Protein AF-A0A1Y1QHE6-F1 (afdb_monomer_lite)

Secondary structure (DSSP, 8-state):
---------S----------HHHHHHHHHHHHHHHHHHHHHHHHHHHHHHHHT---HHHHHHHHHHHGGGGHHHHHHHHH-S---HHHHHHHHHHHHHHHHTT-HHHHHHHHHHHHHTTPPPPTT-SS-HHHHHHHHHHHHHTTTS-GGGGHHHHHHHHHHHTTS---HHHHHHHHHHHHHTTTTT-HHHHHHHHHHHHHH-TTSSTHHHHHHHHTT------------TTT--EEHHHHHHHTTS-HHHHHHHHHH-TTTS-EEEEEETTEEEEEE-HHHHHHHIIIIITGGGTTT--

Structure (mmCIF, N/CA/C/O backbone):
data_AF-A0A1Y1QHE6-F1
#
_entry.id   AF-A0A1Y1QHE6-F1
#
loop_
_atom_site.group_PDB
_atom_site.id
_atom_site.type_symbol
_atom_site.label_atom_id
_atom_site.label_alt_id
_atom_site.label_comp_id
_atom_site.label_asym_id
_atom_site.label_entity_id
_atom_site.label_seq_id
_atom_site.pdbx_PDB_ins_code
_atom_site.Cartn_x
_atom_site.Cartn_y
_atom_site.Cartn_z
_atom_site.occupancy
_atom_site.B_iso_or_equiv
_atom_site.auth_seq_id
_atom_site.auth_comp_id
_atom_site.auth_asym_id
_atom_site.auth_atom_id
_atom_site.pdbx_PDB_model_num
ATOM 1 N N . MET A 1 1 ? 4.861 -36.998 -87.260 1.00 41.97 1 MET A N 1
ATOM 2 C CA . MET A 1 1 ? 4.571 -37.945 -86.166 1.00 41.97 1 MET A CA 1
ATOM 3 C C . MET A 1 1 ? 5.860 -38.195 -85.393 1.00 41.97 1 MET A C 1
ATOM 5 O O . MET A 1 1 ? 6.811 -38.616 -86.027 1.00 41.97 1 MET A O 1
ATOM 9 N N . LEU A 1 2 ? 5.839 -37.819 -84.100 1.00 37.38 2 LEU A N 1
ATOM 10 C CA . LEU A 1 2 ? 6.660 -38.180 -82.914 1.00 37.38 2 LEU A CA 1
ATOM 11 C C . LEU A 1 2 ? 8.181 -38.442 -83.101 1.00 37.38 2 LEU A C 1
ATOM 13 O O . LEU A 1 2 ? 8.582 -39.235 -83.932 1.00 37.38 2 LEU A O 1
ATOM 17 N N . SER A 1 3 ? 9.084 -37.859 -82.299 1.00 40.44 3 SER A N 1
ATOM 18 C CA . SER A 1 3 ? 9.037 -37.909 -80.830 1.00 40.44 3 SER A CA 1
ATOM 19 C C . SER A 1 3 ? 9.691 -36.697 -80.119 1.00 40.44 3 SER A C 1
ATOM 21 O O . SER A 1 3 ? 10.681 -36.156 -80.613 1.00 40.44 3 SER A O 1
ATOM 23 N N . PRO A 1 4 ? 9.164 -36.271 -78.952 1.00 39.19 4 PRO A N 1
ATOM 24 C CA . PRO A 1 4 ? 9.438 -35.000 -78.282 1.00 39.19 4 PRO A CA 1
ATOM 25 C C . PRO A 1 4 ? 10.395 -35.188 -77.088 1.00 39.19 4 PRO A C 1
ATOM 27 O O . PRO A 1 4 ? 9.972 -35.183 -75.934 1.00 39.19 4 PRO A O 1
ATOM 30 N N . ALA A 1 5 ? 11.690 -35.388 -77.350 1.00 45.75 5 ALA A N 1
ATOM 31 C CA . ALA A 1 5 ? 12.665 -35.699 -76.293 1.00 45.75 5 ALA A CA 1
ATOM 32 C C . ALA A 1 5 ? 14.056 -35.064 -76.491 1.00 45.75 5 ALA A C 1
ATOM 34 O O . ALA A 1 5 ? 15.069 -35.695 -76.204 1.00 45.75 5 ALA A O 1
ATOM 35 N N . ALA A 1 6 ? 14.137 -33.819 -76.975 1.00 49.03 6 ALA A N 1
ATOM 36 C CA . ALA A 1 6 ? 15.420 -33.105 -77.053 1.00 49.03 6 ALA A CA 1
ATOM 37 C C . ALA A 1 6 ? 15.282 -31.572 -77.050 1.00 49.03 6 ALA A C 1
ATOM 39 O O . ALA A 1 6 ? 15.869 -30.891 -77.882 1.00 49.03 6 ALA A O 1
ATOM 40 N N . GLN A 1 7 ? 14.519 -31.007 -76.111 1.00 46.81 7 GLN A N 1
ATOM 41 C CA . GLN A 1 7 ? 14.604 -29.577 -75.772 1.00 46.81 7 GLN A CA 1
ATOM 42 C C . GLN A 1 7 ? 14.621 -29.401 -74.248 1.00 46.81 7 GLN A C 1
ATOM 44 O O . GLN A 1 7 ? 13.743 -28.806 -73.634 1.00 46.81 7 GLN A O 1
ATOM 49 N N . HIS A 1 8 ? 15.665 -29.945 -73.621 1.00 44.91 8 HIS A N 1
ATOM 50 C CA . HIS A 1 8 ? 16.125 -29.462 -72.325 1.00 44.91 8 HIS A CA 1
ATOM 51 C C . HIS A 1 8 ? 16.839 -28.126 -72.544 1.00 44.91 8 HIS A C 1
ATOM 53 O O . HIS A 1 8 ? 17.950 -28.126 -73.070 1.00 44.91 8 HIS A O 1
ATOM 59 N N . ARG A 1 9 ? 16.218 -27.016 -72.126 1.00 46.78 9 ARG A N 1
ATOM 60 C CA . ARG A 1 9 ? 16.820 -25.899 -71.364 1.00 46.78 9 ARG A CA 1
ATOM 61 C C . ARG A 1 9 ? 15.956 -24.638 -71.485 1.00 46.78 9 ARG A C 1
ATOM 63 O O . ARG A 1 9 ? 15.556 -24.249 -72.572 1.00 46.78 9 ARG A O 1
ATOM 70 N N . HIS A 1 10 ? 15.790 -23.980 -70.338 1.00 42.44 10 HIS A N 1
ATOM 71 C CA . HIS A 1 10 ? 15.261 -22.625 -70.147 1.00 42.44 10 HIS A CA 1
ATOM 72 C C . HIS A 1 10 ? 13.734 -22.467 -70.096 1.00 42.44 10 HIS A C 1
ATOM 74 O O . HIS A 1 10 ? 13.116 -21.838 -70.941 1.00 42.44 10 HIS A O 1
ATOM 80 N N . SER A 1 11 ? 13.136 -22.936 -69.001 1.00 42.94 11 SER A N 1
ATOM 81 C CA . SER A 1 11 ? 12.253 -22.083 -68.188 1.00 42.94 11 SER A CA 1
ATOM 82 C C . SER A 1 11 ? 12.021 -22.731 -66.823 1.00 42.94 11 SER A C 1
ATOM 84 O O . SER A 1 11 ? 10.932 -23.175 -66.474 1.00 42.94 11 SER A O 1
ATOM 86 N N . SER A 1 12 ? 13.073 -22.770 -66.005 1.00 41.78 12 SER A N 1
ATOM 87 C CA . SER A 1 12 ? 12.869 -22.771 -64.558 1.00 41.78 12 SER A CA 1
ATOM 88 C C . SER A 1 12 ? 12.230 -21.425 -64.241 1.00 41.78 12 SER A C 1
ATOM 90 O O . SER A 1 12 ? 12.926 -20.419 -64.124 1.00 41.78 12 SER A O 1
ATOM 92 N N . GLY A 1 13 ? 10.898 -21.384 -64.242 1.00 40.28 13 GLY A N 1
ATOM 93 C CA . GLY A 1 13 ? 10.138 -20.233 -63.797 1.00 40.28 13 GLY A CA 1
ATOM 94 C C . GLY A 1 13 ? 10.586 -19.910 -62.384 1.00 40.28 13 GLY A C 1
ATOM 95 O O . GLY A 1 13 ? 10.241 -20.616 -61.438 1.00 40.28 13 GLY A O 1
ATOM 96 N N . ASN A 1 14 ? 11.399 -18.866 -62.275 1.00 44.97 14 ASN A N 1
ATOM 97 C CA . ASN A 1 14 ? 11.735 -18.194 -61.042 1.00 44.97 14 ASN A CA 1
ATOM 98 C C . ASN A 1 14 ? 10.409 -17.656 -60.481 1.00 44.97 14 ASN A C 1
ATOM 100 O O . ASN A 1 14 ? 10.008 -16.533 -60.771 1.00 44.97 14 ASN A O 1
ATOM 104 N N . ARG A 1 15 ? 9.663 -18.483 -59.736 1.00 49.38 15 ARG A N 1
ATOM 105 C CA . ARG A 1 15 ? 8.685 -17.976 -58.773 1.00 49.38 15 ARG A CA 1
ATOM 106 C C . ARG A 1 15 ? 9.518 -17.395 -57.642 1.00 49.38 15 ARG A C 1
ATOM 108 O O . ARG A 1 15 ? 9.726 -18.047 -56.623 1.00 49.38 15 ARG A O 1
ATOM 115 N N . GLU A 1 16 ? 10.019 -16.180 -57.857 1.00 44.78 16 GLU A N 1
ATOM 116 C CA . GLU A 1 16 ? 10.289 -15.260 -56.761 1.00 44.78 16 GLU A CA 1
ATOM 117 C C . GLU A 1 16 ? 8.990 -15.179 -55.966 1.00 44.78 16 GLU A C 1
ATOM 119 O O . GLU A 1 16 ? 8.011 -14.547 -56.367 1.00 44.78 16 GLU A O 1
ATOM 124 N N . ALA A 1 17 ? 8.943 -15.929 -54.868 1.00 48.16 17 ALA A N 1
ATOM 125 C CA . ALA A 1 17 ? 7.982 -15.673 -53.825 1.00 48.16 17 ALA A CA 1
ATOM 126 C C . ALA A 1 17 ? 8.252 -14.236 -53.377 1.00 48.16 17 ALA A C 1
ATOM 128 O O . ALA A 1 17 ? 9.278 -13.969 -52.750 1.00 48.16 17 ALA A O 1
ATOM 129 N N . LEU A 1 18 ? 7.367 -13.306 -53.757 1.00 53.34 18 LEU A N 1
ATOM 130 C CA . LEU A 1 18 ? 7.332 -11.983 -53.149 1.00 53.34 18 LEU A CA 1
ATOM 131 C C . LEU A 1 18 ? 7.408 -12.192 -51.630 1.00 53.34 18 LEU A C 1
ATOM 133 O O . LEU A 1 18 ? 6.611 -12.982 -51.110 1.00 53.34 18 LEU A O 1
ATOM 137 N N . PRO A 1 19 ? 8.331 -11.532 -50.910 1.00 52.19 19 PRO A N 1
ATOM 138 C CA . PRO A 1 19 ? 8.317 -11.586 -49.463 1.00 52.19 19 PRO A CA 1
ATOM 139 C C . PRO A 1 19 ? 6.955 -11.067 -49.008 1.00 52.19 19 PRO A C 1
ATOM 141 O O . PRO A 1 19 ? 6.575 -9.927 -49.280 1.00 52.19 19 PRO A O 1
ATOM 144 N N . THR A 1 20 ? 6.192 -11.957 -48.377 1.00 49.41 20 THR A N 1
ATOM 145 C CA . THR A 1 20 ? 4.905 -11.675 -47.757 1.00 49.41 20 THR A CA 1
ATOM 146 C C . THR A 1 20 ? 5.050 -10.416 -46.910 1.00 49.41 20 THR A C 1
ATOM 148 O O . THR A 1 20 ? 5.764 -10.422 -45.911 1.00 49.41 20 THR A O 1
ATOM 151 N N . THR A 1 21 ? 4.374 -9.333 -47.294 1.00 52.69 21 THR A N 1
ATOM 152 C CA . THR A 1 21 ? 4.463 -8.010 -46.650 1.00 52.69 21 THR A CA 1
ATOM 153 C C . THR A 1 21 ? 4.118 -8.061 -45.151 1.00 52.69 21 THR A C 1
ATOM 155 O O . THR A 1 21 ? 4.552 -7.210 -44.380 1.00 52.69 21 THR A O 1
ATOM 158 N N . ALA A 1 22 ? 3.388 -9.095 -44.714 1.00 50.75 22 ALA A N 1
ATOM 159 C CA . ALA A 1 22 ? 3.121 -9.384 -43.306 1.00 50.75 22 ALA A CA 1
ATOM 160 C C . ALA A 1 22 ? 4.384 -9.805 -42.523 1.00 50.75 22 ALA A C 1
ATOM 162 O O . ALA A 1 22 ? 4.613 -9.304 -41.429 1.00 50.75 22 ALA A O 1
ATOM 163 N N . ALA A 1 23 ? 5.261 -10.634 -43.101 1.00 54.50 23 ALA A N 1
ATOM 164 C CA . ALA A 1 23 ? 6.456 -11.135 -42.415 1.00 54.50 23 ALA A CA 1
ATOM 165 C C . ALA A 1 23 ? 7.499 -10.032 -42.156 1.00 54.50 23 ALA A C 1
ATOM 167 O O . ALA A 1 23 ? 8.175 -10.048 -41.128 1.00 54.50 23 ALA A O 1
ATOM 168 N N . THR A 1 24 ? 7.604 -9.051 -43.061 1.00 61.44 24 THR A N 1
ATOM 169 C CA . THR A 1 24 ? 8.453 -7.857 -42.896 1.00 61.44 24 THR A CA 1
ATOM 170 C C . THR A 1 24 ? 7.905 -6.878 -41.858 1.00 61.44 24 THR A C 1
ATOM 172 O O . THR A 1 24 ? 8.680 -6.233 -41.154 1.00 61.44 24 THR A O 1
ATOM 175 N N . ASN A 1 25 ? 6.578 -6.780 -41.730 1.00 63.12 25 ASN A N 1
ATOM 176 C CA . ASN A 1 25 ? 5.942 -5.917 -40.736 1.00 63.12 25 ASN A CA 1
ATOM 177 C C . ASN A 1 25 ? 6.060 -6.509 -39.324 1.00 63.12 25 ASN A C 1
ATOM 179 O O . ASN A 1 25 ? 6.361 -5.768 -38.388 1.00 63.12 25 ASN A O 1
ATOM 183 N N . ASP A 1 26 ? 5.920 -7.827 -39.175 1.00 67.75 26 ASP A N 1
ATOM 184 C CA . ASP A 1 26 ? 6.061 -8.509 -37.882 1.00 67.75 26 ASP A CA 1
ATOM 185 C C . ASP A 1 26 ? 7.499 -8.432 -37.349 1.00 67.75 26 ASP A C 1
ATOM 187 O O . ASP A 1 26 ? 7.715 -8.116 -36.179 1.00 67.75 26 ASP A O 1
ATOM 191 N N . THR A 1 27 ? 8.509 -8.615 -38.208 1.00 71.19 27 THR A N 1
ATOM 192 C CA . THR A 1 27 ? 9.923 -8.475 -37.801 1.00 71.19 27 THR A CA 1
ATOM 193 C C . THR A 1 27 ? 10.300 -7.037 -37.453 1.00 71.19 27 THR A C 1
ATOM 195 O O . THR A 1 27 ? 11.021 -6.810 -36.481 1.00 71.19 27 THR A O 1
ATOM 198 N N . ALA A 1 28 ? 9.804 -6.047 -38.202 1.00 73.19 28 ALA A N 1
ATOM 199 C CA . ALA A 1 28 ? 10.026 -4.638 -37.880 1.00 73.19 28 ALA A CA 1
ATOM 200 C C . ALA A 1 28 ? 9.342 -4.226 -36.562 1.00 73.19 28 ALA A C 1
ATOM 202 O O . ALA A 1 28 ? 9.892 -3.417 -35.810 1.00 73.19 28 ALA A O 1
ATOM 203 N N . THR A 1 29 ? 8.170 -4.798 -36.273 1.00 75.00 29 THR A N 1
ATOM 204 C CA . THR A 1 29 ? 7.420 -4.562 -35.031 1.00 75.00 29 THR A CA 1
ATOM 205 C C . THR A 1 29 ? 8.138 -5.185 -33.836 1.00 75.00 29 THR A C 1
ATOM 207 O O . THR A 1 29 ? 8.448 -4.462 -32.891 1.00 75.00 29 THR A O 1
ATOM 210 N N . ALA A 1 30 ? 8.548 -6.453 -33.930 1.00 77.38 30 ALA A N 1
ATOM 211 C CA . ALA A 1 30 ? 9.338 -7.120 -32.893 1.00 77.38 30 ALA A CA 1
ATOM 212 C C . ALA A 1 30 ? 10.655 -6.376 -32.596 1.00 77.38 30 ALA A C 1
ATOM 214 O O . ALA A 1 30 ? 10.976 -6.087 -31.445 1.00 77.38 30 ALA A O 1
ATOM 215 N N . ALA A 1 31 ? 11.386 -5.951 -33.634 1.00 76.81 31 ALA A N 1
ATOM 216 C CA . ALA A 1 31 ? 12.614 -5.175 -33.457 1.00 76.81 31 ALA A CA 1
ATOM 217 C C . ALA A 1 31 ? 12.368 -3.801 -32.803 1.00 76.81 31 ALA A C 1
ATOM 219 O O . ALA A 1 31 ? 13.248 -3.263 -32.127 1.00 76.81 31 ALA A O 1
ATOM 220 N N . ARG A 1 32 ? 11.193 -3.193 -33.012 1.00 78.69 32 ARG A N 1
ATOM 221 C CA . ARG A 1 32 ? 10.809 -1.932 -32.362 1.00 78.69 32 ARG A CA 1
ATOM 222 C C . ARG A 1 32 ? 10.460 -2.144 -30.889 1.00 78.69 32 ARG A C 1
ATOM 224 O O . ARG A 1 32 ? 10.861 -1.317 -30.072 1.00 78.69 32 ARG A O 1
ATOM 231 N N . GLU A 1 33 ? 9.756 -3.223 -30.564 1.00 78.75 33 GLU A N 1
ATOM 232 C CA . GLU A 1 33 ? 9.415 -3.616 -29.191 1.00 78.75 33 GLU A CA 1
ATOM 233 C C . GLU A 1 33 ? 10.675 -3.899 -28.367 1.00 78.75 33 GLU A C 1
ATOM 235 O O . GLU A 1 33 ? 10.875 -3.274 -27.328 1.00 78.75 33 GLU A O 1
ATOM 240 N N . GLU A 1 34 ? 11.604 -4.706 -28.889 1.00 80.88 34 GLU A N 1
ATOM 241 C CA . GLU A 1 34 ? 12.880 -5.000 -28.218 1.00 80.88 34 GLU A CA 1
ATOM 242 C C . GLU A 1 34 ? 13.708 -3.733 -27.945 1.00 80.88 34 GLU A C 1
ATOM 244 O O . GLU A 1 34 ? 14.305 -3.561 -26.872 1.00 80.88 34 GLU A O 1
ATOM 249 N N . ARG A 1 35 ? 13.739 -2.801 -28.910 1.00 82.88 35 ARG A N 1
ATOM 250 C CA . ARG A 1 35 ? 14.401 -1.498 -28.737 1.00 82.88 35 ARG A CA 1
ATOM 251 C C . ARG A 1 35 ? 13.717 -0.669 -27.655 1.00 82.88 35 ARG A C 1
ATOM 253 O O . ARG A 1 35 ? 14.410 -0.048 -26.851 1.00 82.88 35 ARG A O 1
ATOM 260 N N . HIS A 1 36 ? 12.386 -0.655 -27.624 1.00 85.88 36 HIS A N 1
ATOM 261 C CA . HIS A 1 36 ? 11.619 0.053 -26.603 1.00 85.88 36 HIS A CA 1
ATOM 262 C C . HIS A 1 36 ? 11.883 -0.520 -25.204 1.00 85.88 36 HIS A C 1
ATOM 264 O O . HIS A 1 36 ? 12.239 0.238 -24.302 1.00 85.88 36 HIS A O 1
ATOM 270 N N . ASP A 1 37 ? 11.829 -1.841 -25.035 1.00 87.75 37 ASP A N 1
ATOM 271 C CA . ASP A 1 37 ? 12.122 -2.500 -23.757 1.00 87.75 37 ASP A CA 1
ATOM 272 C C . ASP A 1 37 ? 13.541 -2.192 -23.272 1.00 87.75 37 ASP A C 1
ATOM 274 O O . ASP A 1 37 ? 13.756 -1.844 -22.109 1.00 87.75 37 ASP A O 1
ATOM 278 N N . THR A 1 38 ? 14.521 -2.229 -24.177 1.00 90.06 38 THR A N 1
ATOM 279 C CA . THR A 1 38 ? 15.918 -1.902 -23.859 1.00 90.06 38 THR A CA 1
ATOM 280 C C . THR A 1 38 ? 16.074 -0.463 -23.355 1.00 90.06 38 THR A C 1
ATOM 282 O O . THR A 1 38 ? 16.827 -0.209 -22.403 1.00 90.06 38 THR A O 1
ATOM 285 N N . LEU A 1 39 ? 15.354 0.490 -23.957 1.00 92.69 39 LEU A N 1
ATOM 286 C CA . LEU A 1 39 ? 15.338 1.883 -23.507 1.00 92.69 39 LEU A CA 1
ATOM 287 C C . LEU A 1 39 ? 14.718 2.007 -22.113 1.00 92.69 39 LEU A C 1
ATOM 289 O O . LEU A 1 39 ? 15.327 2.626 -21.236 1.00 92.69 39 LEU A O 1
ATOM 293 N N . VAL A 1 40 ? 13.576 1.357 -21.872 1.00 94.38 40 VAL A N 1
ATOM 294 C CA . VAL A 1 40 ? 12.915 1.372 -20.558 1.00 94.38 40 VAL A CA 1
ATOM 295 C C . VAL A 1 40 ? 13.802 0.739 -19.487 1.00 94.38 40 VAL A C 1
ATOM 297 O O . VAL A 1 40 ? 13.922 1.284 -18.392 1.00 94.38 40 VAL A O 1
ATOM 300 N N . MET A 1 41 ? 14.501 -0.357 -19.788 1.00 96.75 41 MET A N 1
ATOM 301 C CA . MET A 1 41 ? 15.436 -0.980 -18.843 1.00 96.75 41 MET A CA 1
ATOM 302 C C . MET A 1 41 ? 16.626 -0.073 -18.517 1.00 96.75 41 MET A C 1
ATOM 304 O O . MET A 1 41 ? 17.094 -0.040 -17.376 1.00 96.75 41 MET A O 1
ATOM 308 N N . THR A 1 42 ? 17.127 0.674 -19.501 1.00 96.94 42 THR A N 1
ATOM 309 C CA . THR A 1 42 ? 18.208 1.649 -19.295 1.00 96.94 42 THR A CA 1
ATOM 310 C C . THR A 1 42 ? 17.739 2.797 -18.405 1.00 96.94 42 THR A C 1
ATOM 312 O O . THR A 1 42 ? 18.418 3.154 -17.439 1.00 96.94 42 THR A O 1
ATOM 315 N N . GLN A 1 43 ? 16.542 3.318 -18.675 1.00 97.12 43 GLN A N 1
ATOM 316 C CA . GLN A 1 43 ? 15.914 4.361 -17.874 1.00 97.12 43 GLN A CA 1
ATOM 317 C C . GLN A 1 43 ? 15.651 3.899 -16.435 1.00 97.12 43 GLN A C 1
ATOM 319 O O . GLN A 1 43 ? 16.058 4.575 -15.489 1.00 97.12 43 GLN A O 1
ATOM 324 N N . PHE A 1 44 ? 15.060 2.713 -16.263 1.00 98.00 44 PHE A N 1
ATOM 325 C CA . PHE A 1 44 ? 14.785 2.128 -14.954 1.00 98.00 44 PHE A CA 1
ATOM 326 C C . PHE A 1 44 ? 16.057 2.006 -14.113 1.00 98.00 44 PHE A C 1
ATOM 328 O O . PHE A 1 44 ? 16.052 2.369 -12.940 1.00 98.00 44 PHE A O 1
ATOM 335 N N . LYS A 1 45 ? 17.174 1.555 -14.699 1.00 97.69 45 LYS A N 1
ATOM 336 C CA . LYS A 1 45 ? 18.463 1.479 -13.990 1.00 97.69 45 LYS A CA 1
ATOM 337 C C . LYS A 1 45 ? 18.944 2.849 -13.511 1.00 97.69 45 LYS A C 1
ATOM 339 O O . LYS A 1 45 ? 19.395 2.963 -12.370 1.00 97.69 45 LYS A O 1
ATOM 344 N N . ALA A 1 46 ? 18.844 3.877 -14.355 1.00 98.06 46 ALA A N 1
ATOM 345 C CA . ALA A 1 46 ? 19.238 5.238 -13.997 1.00 98.06 46 ALA A CA 1
ATOM 346 C C . ALA A 1 46 ? 18.361 5.803 -12.865 1.00 98.06 46 ALA A C 1
ATOM 348 O O . ALA A 1 46 ? 18.883 6.331 -11.879 1.00 98.06 46 ALA A O 1
ATOM 349 N N . ASP A 1 47 ? 17.041 5.629 -12.959 1.00 98.38 47 ASP A N 1
ATOM 350 C CA . ASP A 1 47 ? 16.097 6.072 -11.931 1.00 98.38 47 ASP A CA 1
ATOM 351 C C . ASP A 1 47 ? 16.255 5.289 -10.624 1.00 98.38 47 ASP A C 1
ATOM 353 O O . ASP A 1 47 ? 16.266 5.885 -9.544 1.00 98.38 47 ASP A O 1
ATOM 357 N N . TYR A 1 48 ? 16.451 3.971 -10.698 1.00 97.44 48 TYR A N 1
ATOM 358 C CA . TYR A 1 48 ? 16.740 3.131 -9.539 1.00 97.44 48 TYR A CA 1
ATOM 359 C C . TYR A 1 48 ? 17.991 3.632 -8.809 1.00 97.44 48 TYR A C 1
ATOM 361 O O . TYR A 1 48 ? 17.937 3.912 -7.611 1.00 97.44 48 TYR A O 1
ATOM 369 N N . HIS A 1 49 ? 19.093 3.850 -9.535 1.00 97.69 49 HIS A N 1
ATOM 370 C CA . HIS A 1 49 ? 20.334 4.384 -8.971 1.00 97.69 49 HIS A CA 1
ATOM 371 C C . HIS A 1 49 ? 20.150 5.788 -8.374 1.00 97.69 49 HIS A C 1
ATOM 373 O O . HIS A 1 49 ? 20.653 6.089 -7.290 1.00 97.69 49 HIS A O 1
ATOM 379 N N . ARG A 1 50 ? 19.387 6.663 -9.035 1.00 97.69 50 ARG A N 1
ATOM 380 C CA . ARG A 1 50 ? 19.045 7.982 -8.488 1.00 97.69 50 ARG A CA 1
ATOM 381 C C . ARG A 1 50 ? 18.299 7.854 -7.160 1.00 97.69 50 ARG A C 1
ATOM 383 O O . ARG A 1 50 ? 18.606 8.574 -6.212 1.00 97.69 50 ARG A O 1
ATOM 390 N N . LEU A 1 51 ? 17.325 6.950 -7.073 1.00 97.62 51 LEU A N 1
ATOM 391 C CA . LEU A 1 51 ? 16.504 6.761 -5.877 1.00 97.62 51 LEU A CA 1
ATOM 392 C C . LEU A 1 51 ? 17.292 6.167 -4.703 1.00 97.62 51 LEU A C 1
ATOM 394 O O . LEU A 1 51 ? 17.038 6.568 -3.562 1.00 97.62 51 LEU A O 1
ATOM 398 N N . THR A 1 52 ? 18.250 5.266 -4.952 1.00 95.12 52 THR A N 1
ATOM 399 C CA . THR A 1 52 ? 19.097 4.685 -3.892 1.00 95.12 52 THR A CA 1
ATOM 400 C C . THR A 1 52 ? 19.992 5.731 -3.225 1.00 95.12 52 THR A C 1
ATOM 402 O O . THR A 1 52 ? 20.205 5.665 -2.015 1.00 95.12 52 THR A O 1
ATOM 405 N N . HIS A 1 53 ? 20.420 6.762 -3.960 1.00 96.56 53 HIS A N 1
ATOM 406 C CA . HIS A 1 53 ? 21.238 7.862 -3.429 1.00 96.56 53 HIS A CA 1
ATOM 407 C C . HIS A 1 53 ? 20.445 8.883 -2.594 1.00 96.56 53 HIS A C 1
ATOM 409 O O . HIS A 1 53 ? 21.025 9.707 -1.882 1.00 96.56 53 HIS A O 1
ATOM 415 N N . ILE A 1 54 ? 19.109 8.840 -2.626 1.00 95.69 54 ILE A N 1
ATOM 416 C CA . ILE A 1 54 ? 18.264 9.749 -1.847 1.00 95.69 54 ILE A CA 1
ATOM 417 C C . ILE A 1 54 ? 18.007 9.155 -0.461 1.00 95.69 54 ILE A C 1
ATOM 419 O O . ILE A 1 54 ? 17.239 8.205 -0.318 1.00 95.69 54 ILE A O 1
ATOM 423 N N . LYS A 1 55 ? 18.571 9.766 0.589 1.00 92.75 55 LYS A N 1
ATOM 424 C CA . LYS A 1 55 ? 18.376 9.326 1.987 1.00 92.75 55 LYS A CA 1
ATOM 425 C C . LYS A 1 55 ? 16.950 9.551 2.511 1.00 92.75 55 LYS A C 1
ATOM 427 O O . LYS A 1 55 ? 16.410 8.713 3.223 1.00 92.75 55 LYS A O 1
ATOM 432 N N . SER A 1 56 ? 16.325 10.682 2.171 1.00 94.06 56 SER A N 1
ATOM 433 C CA . SER A 1 56 ? 14.984 11.027 2.665 1.00 94.06 56 SER A CA 1
ATOM 434 C C . SER A 1 56 ? 13.899 10.212 1.961 1.00 94.06 56 SER A C 1
ATOM 436 O O . SER A 1 56 ? 13.712 10.349 0.753 1.00 94.06 56 SER A O 1
ATOM 438 N N . ARG A 1 57 ? 13.119 9.432 2.723 1.00 87.75 57 ARG A N 1
ATOM 439 C CA . ARG A 1 57 ? 11.965 8.681 2.197 1.00 87.75 57 ARG A CA 1
ATOM 440 C C . ARG A 1 57 ? 10.938 9.598 1.529 1.00 87.75 57 ARG A C 1
ATOM 442 O O . ARG A 1 57 ? 10.447 9.279 0.453 1.00 87.75 57 ARG A O 1
ATOM 449 N N . VAL A 1 58 ? 10.655 10.757 2.127 1.00 89.06 58 VAL A N 1
ATOM 450 C CA . VAL A 1 58 ? 9.709 11.735 1.562 1.00 89.06 58 VAL A CA 1
ATOM 451 C C . VAL A 1 58 ? 10.214 12.251 0.216 1.00 89.06 58 VAL A C 1
ATOM 453 O O . VAL A 1 58 ? 9.464 12.251 -0.757 1.00 89.06 58 VAL A O 1
ATOM 456 N N . ASN A 1 59 ? 11.495 12.625 0.132 1.00 91.12 59 ASN A N 1
ATOM 457 C CA . ASN A 1 59 ? 12.077 13.095 -1.125 1.00 91.12 59 ASN A CA 1
ATOM 458 C C . ASN A 1 59 ? 12.109 11.983 -2.186 1.00 91.12 59 ASN A C 1
ATOM 460 O O . ASN A 1 59 ? 11.744 12.209 -3.336 1.00 91.12 59 ASN A O 1
ATOM 464 N N . ARG A 1 60 ? 12.470 10.758 -1.790 1.00 91.12 60 ARG A N 1
ATOM 465 C CA . ARG A 1 60 ? 12.463 9.586 -2.672 1.00 91.12 60 ARG A CA 1
ATOM 466 C C . ARG A 1 60 ? 11.066 9.344 -3.253 1.00 91.12 60 ARG A C 1
ATOM 468 O O . ARG A 1 60 ? 10.933 9.140 -4.455 1.00 91.12 60 ARG A O 1
ATOM 475 N N . ASN A 1 61 ? 10.023 9.447 -2.428 1.00 92.25 61 ASN A N 1
ATOM 476 C CA . ASN A 1 61 ? 8.636 9.313 -2.874 1.00 92.25 61 ASN A CA 1
ATOM 477 C C . ASN A 1 61 ? 8.200 10.472 -3.787 1.00 92.25 61 ASN A C 1
ATOM 479 O O . ASN A 1 61 ? 7.466 10.242 -4.743 1.00 92.25 61 ASN A O 1
ATOM 483 N N . ASN A 1 62 ? 8.674 11.700 -3.557 1.00 90.31 62 ASN A N 1
ATOM 484 C CA . ASN A 1 62 ? 8.418 12.822 -4.469 1.00 90.31 62 ASN A CA 1
ATOM 485 C C . ASN A 1 62 ? 9.030 12.582 -5.856 1.00 90.31 62 ASN A C 1
ATOM 487 O O . ASN A 1 62 ? 8.352 12.801 -6.856 1.00 90.31 62 ASN A O 1
ATOM 491 N N . VAL A 1 63 ? 10.267 12.078 -5.923 1.00 94.44 63 VAL A N 1
ATOM 492 C CA . VAL A 1 63 ? 10.902 11.716 -7.201 1.00 94.44 63 VAL A CA 1
ATOM 493 C C . VAL A 1 63 ? 10.117 10.612 -7.906 1.00 94.44 63 VAL A C 1
ATOM 495 O O . VAL A 1 63 ? 9.795 10.780 -9.078 1.00 94.44 63 VAL A O 1
ATOM 498 N N . LYS A 1 64 ? 9.722 9.544 -7.193 1.00 96.31 64 LYS A N 1
ATOM 499 C CA . LYS A 1 64 ? 8.876 8.468 -7.745 1.00 96.31 64 LYS A CA 1
ATOM 500 C C . LYS A 1 64 ? 7.609 9.016 -8.408 1.00 96.31 64 LYS A C 1
ATOM 502 O O . LYS A 1 64 ? 7.327 8.662 -9.548 1.00 96.31 64 LYS A O 1
ATOM 507 N N . ARG A 1 65 ? 6.881 9.935 -7.756 1.00 95.50 65 ARG A N 1
ATOM 508 C CA . ARG A 1 65 ? 5.672 10.551 -8.346 1.00 95.50 65 ARG A CA 1
ATOM 509 C C . ARG A 1 65 ? 5.947 11.246 -9.680 1.00 95.50 65 ARG A C 1
ATOM 511 O O . ARG A 1 65 ? 5.111 11.164 -10.570 1.00 95.50 65 ARG A O 1
ATOM 518 N N . GLY A 1 66 ? 7.101 11.899 -9.818 1.00 91.69 66 GLY A N 1
ATOM 519 C CA . GLY A 1 66 ? 7.480 12.597 -11.048 1.00 91.69 66 GLY A CA 1
ATOM 520 C C . GLY A 1 66 ? 7.878 11.675 -12.206 1.00 91.69 66 GLY A C 1
ATOM 521 O O . GLY A 1 66 ? 7.747 12.071 -13.361 1.00 91.69 66 GLY A O 1
ATOM 522 N N . ILE A 1 67 ? 8.352 10.457 -11.920 1.00 96.44 67 ILE A N 1
ATOM 523 C CA . ILE A 1 67 ? 8.856 9.533 -12.952 1.00 96.44 67 ILE A CA 1
ATOM 524 C C . ILE A 1 67 ? 7.871 8.418 -13.321 1.00 96.44 67 ILE A C 1
ATOM 526 O O . ILE A 1 67 ? 7.908 7.930 -14.443 1.00 96.44 67 ILE A O 1
ATOM 530 N N . LEU A 1 68 ? 6.948 8.030 -12.430 1.00 95.81 68 LEU A N 1
ATOM 531 C CA . LEU A 1 68 ? 6.071 6.863 -12.637 1.00 95.81 68 LEU A CA 1
ATOM 532 C C . LEU A 1 68 ? 5.171 6.952 -13.880 1.00 95.81 68 LEU A C 1
ATOM 534 O O . LEU A 1 68 ? 4.818 5.918 -14.447 1.00 95.81 68 LEU A O 1
ATOM 538 N N . ALA A 1 69 ? 4.809 8.160 -14.324 1.00 94.62 69 ALA A N 1
ATOM 539 C CA . ALA A 1 69 ? 4.027 8.352 -15.548 1.00 94.62 69 ALA A CA 1
ATOM 540 C C . ALA A 1 69 ? 4.753 7.820 -16.799 1.00 94.62 69 ALA A C 1
ATOM 542 O O . ALA A 1 69 ? 4.115 7.314 -17.716 1.00 94.62 69 ALA A O 1
ATOM 543 N N . GLN A 1 70 ? 6.087 7.873 -16.802 1.00 96.19 70 GLN A N 1
ATOM 544 C CA . GLN A 1 70 ? 6.935 7.499 -17.937 1.00 96.19 70 GLN A CA 1
ATOM 545 C C . GLN A 1 70 ? 6.936 5.981 -18.181 1.00 96.19 70 GLN A C 1
ATOM 547 O O . GLN A 1 70 ? 7.191 5.534 -19.291 1.00 96.19 70 GLN A O 1
ATOM 552 N N . TYR A 1 71 ? 6.583 5.191 -17.163 1.00 97.50 71 TYR A N 1
ATOM 553 C CA . TYR A 1 71 ? 6.552 3.730 -17.226 1.00 97.50 71 TYR A CA 1
ATOM 554 C C . TYR A 1 71 ? 5.166 3.156 -17.552 1.00 97.50 71 TYR A C 1
ATOM 556 O O . TYR A 1 71 ? 5.033 1.943 -17.678 1.00 97.50 71 TYR A O 1
ATOM 564 N N . GLN A 1 72 ? 4.109 3.976 -17.658 1.00 93.94 72 GLN A N 1
ATOM 565 C CA . GLN A 1 72 ? 2.736 3.450 -17.742 1.00 93.94 72 GLN A CA 1
ATOM 566 C C . GLN A 1 72 ? 2.463 2.640 -19.008 1.00 93.94 72 GLN A C 1
ATOM 568 O O . GLN A 1 72 ? 1.817 1.594 -18.915 1.00 93.94 72 GLN A O 1
ATOM 573 N N . THR A 1 73 ? 2.960 3.103 -20.157 1.00 94.31 73 THR A N 1
ATOM 574 C CA . THR A 1 73 ? 2.833 2.380 -21.429 1.00 94.31 73 THR A CA 1
ATOM 575 C C . THR A 1 73 ? 3.530 1.031 -21.326 1.00 94.31 73 THR A C 1
ATOM 577 O O . THR A 1 73 ? 2.877 0.002 -21.443 1.00 94.31 73 THR A O 1
ATOM 580 N N . TRP A 1 74 ? 4.805 1.028 -20.925 1.00 96.62 74 TRP A N 1
ATOM 581 C CA . TRP A 1 74 ? 5.572 -0.206 -20.763 1.00 96.62 74 TRP A CA 1
ATOM 582 C C . TRP A 1 74 ? 4.950 -1.186 -19.760 1.00 96.62 74 TRP A C 1
ATOM 584 O O . TRP A 1 74 ? 4.884 -2.372 -20.042 1.00 96.62 74 TRP A O 1
ATOM 594 N N . LEU A 1 75 ? 4.436 -0.719 -18.613 1.00 97.19 75 LEU A N 1
ATOM 595 C CA . LEU A 1 75 ? 3.743 -1.587 -17.648 1.00 97.19 75 LEU A CA 1
ATOM 596 C C . LEU A 1 75 ? 2.495 -2.245 -18.252 1.00 97.19 75 LEU A C 1
ATOM 598 O O . LEU A 1 75 ? 2.164 -3.371 -17.897 1.00 97.19 75 LEU A O 1
ATOM 602 N N . THR A 1 76 ? 1.786 -1.533 -19.127 1.00 94.56 76 THR A N 1
ATOM 603 C CA . THR A 1 76 ? 0.582 -2.043 -19.798 1.00 94.56 76 THR A CA 1
ATOM 604 C C . THR A 1 76 ? 0.950 -3.076 -20.859 1.00 94.56 76 THR A C 1
ATOM 606 O O . THR A 1 76 ? 0.358 -4.155 -20.890 1.00 94.56 76 THR A O 1
ATOM 609 N N . ASP A 1 77 ? 1.977 -2.783 -21.655 1.00 93.88 77 ASP A N 1
ATOM 610 C CA . ASP A 1 77 ? 2.500 -3.703 -22.665 1.00 93.88 77 ASP A CA 1
ATOM 611 C C . ASP A 1 77 ? 3.062 -4.965 -22.001 1.00 93.88 77 ASP A C 1
ATOM 613 O O . ASP A 1 77 ? 2.724 -6.073 -22.402 1.00 93.88 77 ASP A O 1
ATOM 617 N N . PHE A 1 78 ? 3.837 -4.813 -20.921 1.00 95.50 78 PHE A N 1
ATOM 618 C CA . PHE A 1 78 ? 4.420 -5.913 -20.153 1.00 95.50 78 PHE A CA 1
ATOM 619 C C . PHE A 1 78 ? 3.359 -6.894 -19.639 1.00 95.50 78 PHE A C 1
ATOM 621 O O . PHE A 1 78 ? 3.531 -8.099 -19.788 1.00 95.50 78 PHE A O 1
ATOM 628 N N . MET A 1 79 ? 2.237 -6.397 -19.102 1.00 95.56 79 MET A N 1
ATOM 629 C CA . MET A 1 79 ? 1.127 -7.255 -18.655 1.00 95.56 79 MET A CA 1
ATOM 630 C C . MET A 1 79 ? 0.414 -7.990 -19.802 1.00 95.56 79 MET A C 1
ATOM 632 O O . MET A 1 79 ? -0.347 -8.919 -19.548 1.00 95.56 79 MET A O 1
ATOM 636 N N . SER A 1 80 ? 0.637 -7.572 -21.049 1.00 93.56 80 SER A N 1
ATOM 637 C CA . SER A 1 80 ? 0.063 -8.196 -22.246 1.00 93.56 80 SER A CA 1
ATOM 638 C C . SER A 1 80 ? 1.023 -9.196 -22.908 1.00 93.56 80 SER A C 1
ATOM 640 O O . SER A 1 80 ? 0.620 -9.923 -23.817 1.00 93.56 80 SER A O 1
ATOM 642 N N . LYS A 1 81 ? 2.293 -9.251 -22.475 1.00 90.31 81 LYS A N 1
ATOM 643 C CA . LYS A 1 81 ? 3.298 -10.174 -23.020 1.00 90.31 81 LYS A CA 1
ATOM 644 C C . LYS A 1 81 ? 3.062 -11.599 -22.526 1.00 90.31 81 LYS A C 1
ATOM 646 O O . LYS A 1 81 ? 2.706 -11.828 -21.378 1.00 90.31 81 LYS A O 1
ATOM 651 N N . GLN A 1 82 ? 3.373 -12.572 -23.381 1.00 85.50 82 GLN A N 1
ATOM 652 C CA . GLN A 1 82 ? 3.394 -13.992 -23.000 1.00 85.50 82 GLN A CA 1
ATOM 653 C C . GLN A 1 82 ? 4.716 -14.422 -22.355 1.00 85.50 82 GLN A C 1
ATOM 655 O O . GLN A 1 82 ? 4.798 -15.485 -21.745 1.00 85.50 82 GLN A O 1
ATOM 660 N N . ARG A 1 83 ? 5.784 -13.648 -22.572 1.00 86.62 83 ARG A N 1
ATOM 661 C CA . ARG A 1 83 ? 7.134 -13.941 -22.090 1.00 86.62 83 ARG A CA 1
ATOM 662 C C . ARG A 1 83 ? 7.828 -12.644 -21.708 1.00 86.62 83 ARG A C 1
ATOM 664 O O . ARG A 1 83 ? 7.673 -11.635 -22.388 1.00 86.62 83 ARG A O 1
ATOM 671 N N . TYR A 1 84 ? 8.617 -12.715 -20.650 1.00 89.81 84 TYR A N 1
ATOM 672 C CA . TYR A 1 84 ? 9.441 -11.626 -20.143 1.00 89.81 84 TYR A CA 1
ATOM 673 C C . TYR A 1 84 ? 10.701 -12.205 -19.514 1.00 89.81 84 TYR A C 1
ATOM 675 O O . TYR A 1 84 ? 10.701 -13.333 -19.008 1.00 89.81 84 TYR A O 1
ATOM 683 N N . ASP A 1 85 ? 11.784 -11.436 -19.548 1.00 91.31 85 ASP A N 1
ATOM 684 C CA . ASP A 1 85 ? 13.042 -11.850 -18.940 1.00 91.31 85 ASP A CA 1
ATOM 685 C C . ASP A 1 85 ? 13.146 -11.458 -17.451 1.00 91.31 85 ASP A C 1
ATOM 687 O O . ASP A 1 85 ? 12.302 -10.773 -16.862 1.00 91.31 85 ASP A O 1
ATOM 691 N N . SER A 1 86 ? 14.225 -11.913 -16.811 1.00 92.25 86 SER A N 1
ATOM 692 C CA . SER A 1 86 ? 14.507 -11.623 -15.398 1.00 92.25 86 SER A CA 1
ATOM 693 C C . SER A 1 86 ? 14.714 -10.132 -15.080 1.00 92.25 86 SER A C 1
ATOM 695 O O . SER A 1 86 ? 14.418 -9.699 -13.963 1.00 92.25 86 SER A O 1
ATOM 697 N N . LYS A 1 87 ? 15.221 -9.332 -16.027 1.00 93.69 87 LYS A N 1
ATOM 698 C CA . LYS A 1 87 ? 15.469 -7.895 -15.842 1.00 93.69 87 LYS A CA 1
ATOM 699 C C . LYS A 1 87 ? 14.157 -7.128 -15.895 1.00 93.69 87 LYS A C 1
ATOM 701 O O . LYS A 1 87 ? 13.922 -6.297 -15.017 1.00 93.69 87 LYS A O 1
ATOM 706 N N . GLU A 1 88 ? 13.312 -7.440 -16.872 1.00 95.25 88 GLU A N 1
ATOM 707 C CA . GLU A 1 88 ? 11.981 -6.858 -17.007 1.00 95.25 88 GLU A CA 1
ATOM 708 C C . GLU A 1 88 ? 11.102 -7.224 -15.807 1.00 95.25 88 GLU A C 1
ATOM 710 O O . GLU A 1 88 ? 10.520 -6.340 -15.184 1.00 95.25 88 GLU A O 1
ATOM 715 N N . THR A 1 89 ? 11.103 -8.500 -15.401 1.00 96.31 89 THR A N 1
ATOM 716 C CA . THR A 1 89 ? 10.398 -8.975 -14.196 1.00 96.31 89 THR A CA 1
ATOM 717 C C . THR A 1 89 ? 10.814 -8.178 -12.959 1.00 96.31 89 THR A C 1
ATOM 719 O O . THR A 1 89 ? 9.975 -7.677 -12.209 1.00 96.31 89 THR A O 1
ATOM 722 N N . ASN A 1 90 ? 12.123 -7.994 -12.754 1.00 96.19 90 ASN A N 1
ATOM 723 C CA . ASN A 1 90 ? 12.633 -7.214 -11.631 1.00 96.19 90 ASN A CA 1
ATOM 724 C C . ASN A 1 90 ? 12.192 -5.740 -11.702 1.00 96.19 90 ASN A C 1
ATOM 726 O O . ASN A 1 90 ? 11.792 -5.172 -10.685 1.00 96.19 90 ASN A O 1
ATOM 730 N N . ALA A 1 91 ? 12.238 -5.116 -12.882 1.00 97.19 91 ALA A N 1
ATOM 731 C CA . ALA A 1 91 ? 11.769 -3.743 -13.062 1.00 97.19 91 ALA A CA 1
ATOM 732 C C . ALA A 1 91 ? 10.264 -3.609 -12.770 1.00 97.19 91 ALA A C 1
ATOM 734 O O . ALA A 1 91 ? 9.859 -2.686 -12.061 1.00 97.19 91 ALA A O 1
ATOM 735 N N . PHE A 1 92 ? 9.448 -4.557 -13.239 1.00 98.31 92 PHE A N 1
ATOM 736 C CA . PHE A 1 92 ? 8.004 -4.589 -13.003 1.00 98.31 92 PHE A CA 1
ATOM 737 C C . PHE A 1 92 ? 7.663 -4.661 -11.509 1.00 98.31 92 PHE A C 1
ATOM 739 O O . PHE A 1 92 ? 6.857 -3.869 -11.007 1.00 98.31 92 PHE A O 1
ATOM 746 N N . VAL A 1 93 ? 8.322 -5.559 -10.769 1.00 98.19 93 VAL A N 1
ATOM 747 C CA . VAL A 1 93 ? 8.127 -5.697 -9.317 1.00 98.19 93 VAL A CA 1
ATOM 748 C C . VAL A 1 93 ? 8.524 -4.411 -8.587 1.00 98.19 93 VAL A C 1
ATOM 750 O O . VAL A 1 93 ? 7.779 -3.921 -7.736 1.00 98.19 93 VAL A O 1
ATOM 753 N N . TRP A 1 94 ? 9.650 -3.791 -8.943 1.00 98.12 94 TRP A N 1
ATOM 754 C CA . TRP A 1 94 ? 10.051 -2.519 -8.337 1.00 98.12 94 TRP A CA 1
ATOM 755 C C . TRP A 1 94 ? 9.080 -1.378 -8.633 1.00 98.12 94 TRP A C 1
ATOM 757 O O . TRP A 1 94 ? 8.737 -0.622 -7.724 1.00 98.12 94 TRP A O 1
ATOM 767 N N . LEU A 1 95 ? 8.607 -1.260 -9.874 1.00 98.50 95 LEU A N 1
ATOM 768 C CA . LEU A 1 95 ? 7.629 -0.244 -10.265 1.00 98.50 95 LEU A CA 1
ATOM 769 C C . LEU A 1 95 ? 6.286 -0.448 -9.550 1.00 98.50 95 LEU A C 1
ATOM 771 O O . LEU A 1 95 ? 5.671 0.531 -9.120 1.00 98.50 95 LEU A O 1
ATOM 775 N N . THR A 1 96 ? 5.880 -1.701 -9.324 1.00 98.62 96 THR A N 1
ATOM 776 C CA . THR A 1 96 ? 4.727 -2.056 -8.478 1.00 98.62 96 THR A CA 1
ATOM 777 C C . THR A 1 96 ? 4.883 -1.481 -7.070 1.00 98.62 96 THR A C 1
ATOM 779 O O . THR A 1 96 ? 4.010 -0.755 -6.587 1.00 98.62 96 THR A O 1
ATOM 782 N N . LEU A 1 97 ? 6.028 -1.728 -6.426 1.00 97.94 97 LEU A N 1
ATOM 783 C CA . LEU A 1 97 ? 6.313 -1.207 -5.087 1.00 97.94 97 LEU A CA 1
ATOM 784 C C . LEU A 1 97 ? 6.408 0.324 -5.070 1.00 97.94 97 LEU A C 1
ATOM 786 O O . LEU A 1 97 ? 5.911 0.964 -4.145 1.00 97.94 97 LEU A O 1
ATOM 790 N N . TRP A 1 98 ? 6.972 0.941 -6.110 1.00 98.19 98 TRP A N 1
ATOM 791 C CA . TRP A 1 98 ? 7.052 2.399 -6.206 1.00 98.19 98 TRP A CA 1
ATOM 792 C C . TRP A 1 98 ? 5.675 3.053 -6.323 1.00 98.19 98 TRP A C 1
ATOM 794 O O . TRP A 1 98 ? 5.473 4.117 -5.738 1.00 98.19 98 TRP A O 1
ATOM 804 N N . HIS A 1 99 ? 4.724 2.428 -7.025 1.00 98.31 99 HIS A N 1
ATOM 805 C CA . HIS A 1 99 ? 3.331 2.875 -7.037 1.00 98.31 99 HIS A CA 1
ATOM 806 C C . HIS A 1 99 ? 2.713 2.847 -5.633 1.00 98.31 99 HIS A C 1
ATOM 808 O O . HIS A 1 99 ? 2.058 3.809 -5.224 1.00 98.31 99 HIS A O 1
ATOM 814 N N . ILE A 1 100 ? 2.960 1.782 -4.870 1.00 97.81 100 ILE A N 1
ATOM 815 C CA . ILE A 1 100 ? 2.456 1.643 -3.498 1.00 97.81 100 ILE A CA 1
ATOM 816 C C . ILE A 1 100 ? 3.089 2.695 -2.575 1.00 97.81 100 ILE A C 1
ATOM 818 O O . ILE A 1 100 ? 2.371 3.380 -1.843 1.00 97.81 100 ILE A O 1
ATOM 822 N N . ASP A 1 101 ? 4.406 2.895 -2.669 1.00 95.31 101 ASP A N 1
ATOM 823 C CA . ASP A 1 101 ? 5.165 3.866 -1.871 1.00 95.31 101 ASP A CA 1
ATOM 824 C C . ASP A 1 101 ? 4.621 5.296 -1.973 1.00 95.31 101 ASP A C 1
ATOM 826 O O . ASP A 1 101 ? 4.689 6.069 -1.010 1.00 95.31 101 ASP A O 1
ATOM 830 N N . VAL A 1 102 ? 4.125 5.682 -3.153 1.00 93.31 102 VAL A N 1
ATOM 831 C CA . VAL A 1 102 ? 3.614 7.037 -3.402 1.00 93.31 102 VAL A CA 1
ATOM 832 C C . VAL A 1 102 ? 2.132 7.208 -3.080 1.00 93.31 102 VAL A C 1
ATOM 834 O O . VAL A 1 102 ? 1.634 8.331 -3.197 1.00 93.31 102 VAL A O 1
ATOM 837 N N . GLY A 1 103 ? 1.453 6.140 -2.651 1.00 91.62 103 GLY A N 1
ATOM 838 C CA . GLY A 1 103 ? 0.024 6.134 -2.337 1.00 91.62 103 GLY A CA 1
ATOM 839 C C . GLY A 1 103 ? -0.887 5.810 -3.523 1.00 91.62 103 GLY A C 1
ATOM 840 O O . GLY A 1 103 ? -2.102 5.912 -3.396 1.00 91.62 103 GLY A O 1
ATOM 841 N N . ALA A 1 104 ? -0.346 5.396 -4.675 1.00 92.19 104 ALA A N 1
ATOM 842 C CA . ALA A 1 104 ? -1.143 4.981 -5.833 1.00 92.19 104 ALA A CA 1
ATOM 843 C C . ALA A 1 104 ? -1.647 3.533 -5.666 1.00 92.19 104 ALA A C 1
ATOM 845 O O . ALA A 1 104 ? -1.418 2.680 -6.525 1.00 92.19 104 ALA A O 1
ATOM 846 N N . TRP A 1 105 ? -2.313 3.239 -4.543 1.00 96.69 105 TRP A N 1
ATOM 847 C CA . TRP A 1 105 ? -2.612 1.872 -4.099 1.00 96.69 105 TRP A CA 1
ATOM 848 C C . TRP A 1 105 ? -3.492 1.083 -5.058 1.00 96.69 105 TRP A C 1
ATOM 850 O O . TRP A 1 105 ? -3.220 -0.093 -5.247 1.00 96.69 105 TRP A O 1
ATOM 860 N N . ARG A 1 106 ? -4.487 1.700 -5.716 1.00 95.38 106 ARG A N 1
ATOM 861 C CA . ARG A 1 106 ? -5.305 1.000 -6.731 1.00 95.38 106 ARG A CA 1
ATOM 862 C C . ARG A 1 106 ? -4.441 0.460 -7.870 1.00 95.38 106 ARG A C 1
ATOM 864 O O . ARG A 1 106 ? -4.528 -0.714 -8.211 1.00 95.38 106 ARG A O 1
ATOM 871 N N . ARG A 1 107 ? -3.561 1.301 -8.426 1.00 95.81 107 ARG A N 1
ATOM 872 C CA . ARG A 1 107 ? -2.635 0.885 -9.491 1.00 95.81 107 ARG A CA 1
ATOM 873 C C . ARG A 1 107 ? -1.616 -0.125 -8.970 1.00 95.81 107 ARG A C 1
ATOM 875 O O . ARG A 1 107 ? -1.395 -1.134 -9.623 1.00 95.81 107 ARG A O 1
ATOM 882 N N . GLY A 1 108 ? -1.040 0.123 -7.794 1.00 97.50 108 GLY A N 1
ATOM 883 C CA . GLY A 1 108 ? -0.105 -0.799 -7.150 1.00 97.50 108 GLY A CA 1
ATOM 884 C C . GLY A 1 108 ? -0.706 -2.186 -6.914 1.00 97.50 108 GLY A C 1
ATOM 885 O O . GLY A 1 108 ? -0.060 -3.180 -7.215 1.00 97.50 108 GLY A O 1
ATOM 886 N N . LEU A 1 109 ? -1.959 -2.263 -6.457 1.00 98.25 109 LEU A N 1
ATOM 887 C CA . LEU A 1 109 ? -2.674 -3.521 -6.240 1.00 98.25 109 LEU A CA 1
ATOM 888 C C . LEU A 1 109 ? -2.962 -4.256 -7.555 1.00 98.25 109 LEU A C 1
ATOM 890 O O . LEU A 1 109 ? -2.793 -5.469 -7.617 1.00 98.25 109 LEU A O 1
ATOM 894 N N . ALA A 1 110 ? -3.344 -3.537 -8.616 1.00 97.69 110 ALA A N 1
ATOM 895 C CA . ALA A 1 110 ? -3.546 -4.133 -9.937 1.00 97.69 110 ALA A CA 1
ATOM 896 C C . ALA A 1 110 ? -2.251 -4.756 -10.491 1.00 97.69 110 ALA A C 1
ATOM 898 O O . ALA A 1 110 ? -2.266 -5.889 -10.967 1.00 97.69 110 ALA A O 1
ATOM 899 N N . LEU A 1 111 ? -1.122 -4.051 -10.367 1.00 98.12 111 LEU A N 1
ATOM 900 C CA . LEU A 1 111 ? 0.186 -4.571 -10.775 1.00 98.12 111 LEU A CA 1
ATOM 901 C C . LEU A 1 111 ? 0.633 -5.744 -9.887 1.00 98.12 111 LEU A C 1
ATOM 903 O O . LEU A 1 111 ? 1.126 -6.749 -10.390 1.00 98.12 111 LEU A O 1
ATOM 907 N N . ALA A 1 112 ? 0.401 -5.661 -8.573 1.00 98.50 112 ALA A N 1
ATOM 908 C CA . ALA A 1 112 ? 0.702 -6.745 -7.642 1.00 98.50 112 ALA A CA 1
ATOM 909 C C . ALA A 1 112 ? -0.124 -8.005 -7.929 1.00 98.50 112 ALA A C 1
ATOM 911 O O . ALA A 1 112 ? 0.400 -9.108 -7.809 1.00 98.50 112 ALA A O 1
ATOM 912 N N . ARG A 1 113 ? -1.390 -7.856 -8.343 1.00 98.38 113 ARG A N 1
ATOM 913 C CA . ARG A 1 113 ? -2.240 -8.976 -8.767 1.00 98.38 113 ARG A CA 1
ATOM 914 C C . ARG A 1 113 ? -1.620 -9.727 -9.937 1.00 98.38 113 ARG A C 1
ATOM 916 O O . ARG A 1 113 ? -1.526 -10.946 -9.868 1.00 98.38 113 ARG A O 1
ATOM 923 N N . PHE A 1 114 ? -1.164 -9.002 -10.958 1.00 98.19 114 PHE A N 1
ATOM 924 C CA . PHE A 1 114 ? -0.450 -9.596 -12.086 1.00 98.19 114 PHE A CA 1
ATOM 925 C C . PHE A 1 114 ? 0.838 -10.289 -11.622 1.00 98.19 114 PHE A C 1
ATOM 927 O O . PHE A 1 114 ? 1.006 -11.482 -11.842 1.00 98.19 114 PHE A O 1
ATOM 934 N N . ALA A 1 115 ? 1.702 -9.581 -10.886 1.00 97.94 115 ALA A N 1
ATOM 935 C CA . ALA A 1 115 ? 2.973 -10.131 -10.411 1.00 97.94 115 ALA A CA 1
ATOM 936 C C . ALA A 1 115 ? 2.793 -11.430 -9.604 1.00 97.94 115 ALA A C 1
ATOM 938 O O . ALA A 1 115 ? 3.504 -12.406 -9.820 1.00 97.94 115 ALA A O 1
ATOM 939 N N . LEU A 1 116 ? 1.827 -11.457 -8.684 1.00 97.50 116 LEU A N 1
ATOM 940 C CA . LEU A 1 116 ? 1.560 -12.615 -7.832 1.00 97.50 116 LEU A CA 1
ATOM 941 C C . LEU A 1 116 ? 0.856 -13.769 -8.561 1.00 97.50 116 LEU A C 1
ATOM 943 O O . LEU A 1 116 ? 0.967 -14.905 -8.097 1.00 97.50 116 LEU A O 1
ATOM 947 N N . HIS A 1 117 ? 0.117 -13.493 -9.640 1.00 96.25 117 HIS A N 1
ATOM 948 C CA . HIS A 1 117 ? -0.458 -14.512 -10.525 1.00 96.25 117 HIS A CA 1
ATOM 949 C C . HIS A 1 117 ? 0.640 -15.200 -11.342 1.00 96.25 117 HIS A C 1
ATOM 951 O O . HIS A 1 117 ? 0.713 -16.422 -11.377 1.00 96.25 117 HIS A O 1
ATOM 957 N N . GLU A 1 118 ? 1.563 -14.409 -11.885 1.00 96.44 118 GLU A N 1
ATOM 958 C CA . GLU A 1 118 ? 2.706 -14.874 -12.675 1.00 96.44 118 GLU A CA 1
ATOM 959 C C . GLU A 1 118 ? 3.854 -15.477 -11.841 1.00 96.44 118 GLU A C 1
ATOM 961 O O . GLU A 1 118 ? 4.940 -15.750 -12.355 1.00 96.44 118 GLU A O 1
ATOM 966 N N . GLY A 1 119 ? 3.658 -15.661 -10.531 1.00 95.00 119 GLY A N 1
ATOM 967 C CA . GLY A 1 119 ? 4.663 -16.251 -9.643 1.00 95.00 119 GLY A CA 1
ATOM 968 C C . GLY A 1 119 ? 5.901 -15.376 -9.410 1.00 95.00 119 GLY A C 1
ATOM 969 O O . GLY A 1 119 ? 6.951 -15.885 -9.014 1.00 95.00 119 GLY A O 1
ATOM 970 N N . MET A 1 120 ? 5.811 -14.063 -9.639 1.00 96.19 120 MET A N 1
ATOM 971 C CA . MET A 1 120 ? 6.926 -13.141 -9.424 1.00 96.19 120 MET A CA 1
ATOM 972 C C . MET A 1 120 ? 7.215 -12.962 -7.929 1.00 96.19 120 MET A C 1
ATOM 974 O O . MET A 1 120 ? 6.319 -12.735 -7.111 1.00 96.19 120 MET A O 1
ATOM 978 N N . GLY A 1 121 ? 8.499 -13.037 -7.575 1.00 94.06 121 GLY A N 1
ATOM 979 C CA . GLY A 1 121 ? 8.982 -12.842 -6.210 1.00 94.06 121 GLY A CA 1
ATOM 980 C C . GLY A 1 121 ? 9.210 -11.375 -5.841 1.00 94.06 121 GLY A C 1
ATOM 981 O O . GLY A 1 121 ? 9.179 -10.479 -6.685 1.00 94.06 121 GLY A O 1
ATOM 982 N N . ALA A 1 122 ? 9.486 -11.131 -4.559 1.00 93.50 122 ALA A N 1
ATOM 983 C CA . ALA A 1 122 ? 9.985 -9.835 -4.107 1.00 93.50 122 ALA A CA 1
ATOM 984 C C . ALA A 1 122 ? 11.386 -9.555 -4.692 1.00 93.50 122 ALA A C 1
ATOM 986 O O . ALA A 1 122 ? 12.076 -10.491 -5.114 1.00 93.50 122 ALA A O 1
ATOM 987 N N . PRO A 1 123 ? 11.849 -8.290 -4.700 1.00 90.94 123 PRO A N 1
ATOM 988 C CA . PRO A 1 123 ? 13.238 -7.993 -5.030 1.00 90.94 123 PRO A CA 1
ATOM 989 C C . PRO A 1 123 ? 14.206 -8.794 -4.148 1.00 90.94 123 PRO A C 1
ATOM 991 O O . PRO A 1 123 ? 13.941 -8.993 -2.967 1.00 90.94 123 PRO A O 1
ATOM 994 N N . LYS A 1 124 ? 15.348 -9.216 -4.705 1.00 84.50 124 LYS A N 1
ATOM 995 C CA . LYS A 1 124 ? 16.292 -10.149 -4.051 1.00 84.50 124 LYS A CA 1
ATOM 996 C C . LYS A 1 124 ? 16.762 -9.726 -2.653 1.00 84.50 124 LYS A C 1
ATOM 998 O O . LYS A 1 124 ? 17.055 -10.587 -1.835 1.00 84.50 124 LYS A O 1
ATOM 1003 N N . ASP A 1 125 ? 16.822 -8.424 -2.385 1.00 84.62 125 ASP A N 1
ATOM 1004 C CA . ASP A 1 125 ? 17.304 -7.878 -1.110 1.00 84.62 125 ASP A CA 1
ATOM 1005 C C . ASP A 1 125 ? 16.214 -7.819 -0.022 1.00 84.62 125 ASP A C 1
ATOM 1007 O O . ASP A 1 125 ? 16.443 -7.300 1.071 1.00 84.62 125 ASP A O 1
ATOM 1011 N N . PHE A 1 126 ? 14.997 -8.284 -0.318 1.00 87.88 126 PHE A N 1
ATOM 1012 C CA . PHE A 1 126 ? 13.873 -8.223 0.608 1.00 87.88 126 PHE A CA 1
ATOM 1013 C C . PHE A 1 126 ? 13.815 -9.508 1.427 1.00 87.88 126 PHE A C 1
ATOM 1015 O O . PHE A 1 126 ? 13.806 -10.608 0.888 1.00 87.88 126 PHE A O 1
ATOM 1022 N N . ALA A 1 127 ? 13.713 -9.357 2.748 1.00 88.88 127 ALA A N 1
ATOM 1023 C CA . ALA A 1 127 ? 13.516 -10.486 3.657 1.00 88.88 127 ALA A CA 1
ATOM 1024 C C . ALA A 1 127 ? 12.078 -11.040 3.629 1.00 88.88 127 ALA A C 1
ATOM 1026 O O . ALA A 1 127 ? 11.844 -12.149 4.095 1.00 88.88 127 ALA A O 1
ATOM 1027 N N . ARG A 1 128 ? 11.116 -10.254 3.131 1.00 92.94 128 ARG A N 1
ATOM 1028 C CA . ARG A 1 128 ? 9.684 -10.587 3.098 1.00 92.94 128 ARG A CA 1
ATOM 1029 C C . ARG A 1 128 ? 9.244 -10.979 1.700 1.00 92.94 128 ARG A C 1
ATOM 1031 O O . ARG A 1 128 ? 9.808 -10.501 0.713 1.00 92.94 128 ARG A O 1
ATOM 1038 N N . SER A 1 129 ? 8.178 -11.771 1.620 1.00 96.50 129 SER A N 1
ATOM 1039 C CA . SER A 1 129 ? 7.557 -12.094 0.335 1.00 96.50 129 SER A CA 1
ATOM 1040 C C . SER A 1 129 ? 6.955 -10.848 -0.335 1.00 96.50 129 SER A C 1
ATOM 1042 O O . SER A 1 129 ? 6.745 -9.798 0.291 1.00 96.50 129 SER A O 1
ATOM 1044 N N . LEU A 1 130 ? 6.650 -10.946 -1.635 1.00 97.31 130 LEU A N 1
ATOM 1045 C CA . LEU A 1 130 ? 5.995 -9.849 -2.351 1.00 97.31 130 LEU A CA 1
ATOM 1046 C C . LEU A 1 130 ? 4.596 -9.583 -1.777 1.00 97.31 130 LEU A C 1
ATOM 1048 O O . LEU A 1 130 ? 4.231 -8.425 -1.584 1.00 97.31 130 LEU A O 1
ATOM 1052 N N . ALA A 1 131 ? 3.848 -10.641 -1.447 1.00 97.94 131 ALA A N 1
ATOM 1053 C CA . ALA A 1 131 ? 2.511 -10.539 -0.863 1.00 97.94 131 ALA A CA 1
ATOM 1054 C C . ALA A 1 131 ? 2.538 -9.829 0.500 1.00 97.94 131 ALA A C 1
ATOM 1056 O O . ALA A 1 131 ? 1.735 -8.926 0.746 1.00 97.94 131 ALA A O 1
ATOM 1057 N N . GLU A 1 132 ? 3.508 -10.169 1.350 1.00 98.12 132 GLU A N 1
ATOM 1058 C CA . GLU A 1 132 ? 3.722 -9.495 2.631 1.00 98.12 132 GLU A CA 1
ATOM 1059 C C . GLU A 1 132 ? 4.067 -8.017 2.451 1.00 98.12 132 GLU A C 1
ATOM 1061 O O . GLU A 1 132 ? 3.451 -7.155 3.079 1.00 98.12 132 GLU A O 1
ATOM 1066 N N . THR A 1 133 ? 5.009 -7.713 1.556 1.00 97.62 133 THR A N 1
ATOM 1067 C CA . THR A 1 133 ? 5.461 -6.340 1.291 1.00 97.62 133 THR A CA 1
ATOM 1068 C C . THR A 1 133 ? 4.315 -5.464 0.776 1.00 97.62 133 THR A C 1
ATOM 1070 O O . THR A 1 133 ? 4.088 -4.365 1.287 1.00 97.62 133 THR A O 1
ATOM 1073 N N . VAL A 1 134 ? 3.562 -5.953 -0.216 1.00 98.31 134 VAL A N 1
ATOM 1074 C CA . VAL A 1 134 ? 2.402 -5.254 -0.791 1.00 98.31 134 VAL A CA 1
ATOM 1075 C C . VAL A 1 134 ? 1.336 -5.023 0.276 1.00 98.31 134 VAL A C 1
ATOM 1077 O O . VAL A 1 134 ? 0.838 -3.903 0.413 1.00 98.31 134 VAL A O 1
ATOM 1080 N N . THR A 1 135 ? 1.017 -6.051 1.065 1.00 98.62 135 THR A N 1
ATOM 1081 C CA . THR A 1 135 ? -0.007 -5.946 2.109 1.00 98.62 135 THR A CA 1
ATOM 1082 C C . THR A 1 135 ? 0.382 -4.939 3.176 1.00 98.62 135 THR A C 1
ATOM 1084 O O . THR A 1 135 ? -0.421 -4.081 3.548 1.00 98.62 135 THR A O 1
ATOM 1087 N N . GLU A 1 136 ? 1.618 -5.016 3.665 1.00 97.50 136 GLU A N 1
ATOM 1088 C CA . GLU A 1 136 ? 2.094 -4.146 4.726 1.00 97.50 136 GLU A CA 1
ATOM 1089 C C . GLU A 1 136 ? 2.116 -2.675 4.306 1.00 97.50 136 GLU A C 1
ATOM 1091 O O . GLU A 1 136 ? 1.647 -1.820 5.067 1.00 97.50 136 GLU A O 1
ATOM 1096 N N . GLU A 1 137 ? 2.627 -2.370 3.112 1.00 97.06 137 GLU A N 1
ATOM 1097 C CA . GLU A 1 137 ? 2.725 -0.987 2.652 1.00 97.06 137 GLU A CA 1
ATOM 1098 C C . GLU A 1 137 ? 1.353 -0.404 2.278 1.00 97.06 137 GLU A C 1
ATOM 1100 O O . GLU A 1 137 ? 1.086 0.757 2.602 1.00 97.06 137 GLU A O 1
ATOM 1105 N N . ILE A 1 138 ? 0.437 -1.189 1.691 1.00 98.44 138 ILE A N 1
ATOM 1106 C CA . ILE A 1 138 ? -0.932 -0.725 1.402 1.00 98.44 138 ILE A CA 1
ATOM 1107 C C . ILE A 1 138 ? -1.729 -0.533 2.698 1.00 98.44 138 ILE A C 1
ATOM 1109 O O . ILE A 1 138 ? -2.206 0.573 2.968 1.00 98.44 138 ILE A O 1
ATOM 1113 N N . ALA A 1 139 ? -1.857 -1.570 3.535 1.00 98.06 139 ALA A N 1
ATOM 1114 C CA . ALA A 1 139 ? -2.641 -1.486 4.769 1.00 98.06 139 ALA A CA 1
ATOM 1115 C C . ALA A 1 139 ? -2.045 -0.442 5.727 1.00 98.06 139 ALA A C 1
ATOM 1117 O O . ALA A 1 139 ? -2.761 0.392 6.287 1.00 98.06 139 ALA A O 1
ATOM 1118 N N . GLY A 1 140 ? -0.718 -0.430 5.878 1.00 96.38 140 GLY A N 1
ATOM 1119 C CA . GLY A 1 140 ? 0.001 0.552 6.684 1.00 96.38 140 GLY A CA 1
ATOM 1120 C C . GLY A 1 140 ? -0.098 1.979 6.141 1.00 96.38 140 GLY A C 1
ATOM 1121 O O . GLY A 1 140 ? -0.143 2.923 6.934 1.00 96.38 140 GLY A O 1
ATOM 1122 N N . GLY A 1 141 ? -0.139 2.147 4.817 1.00 92.56 141 GLY A N 1
ATOM 1123 C CA . GLY A 1 141 ? -0.370 3.423 4.147 1.00 92.56 141 GLY A CA 1
ATOM 1124 C C . GLY A 1 141 ? -1.774 3.965 4.410 1.00 92.56 141 GLY A C 1
ATOM 1125 O O . GLY A 1 141 ? -1.913 5.086 4.902 1.00 92.56 141 GLY A O 1
ATOM 1126 N N . ILE A 1 142 ? -2.805 3.146 4.188 1.00 94.12 142 ILE A N 1
ATOM 1127 C CA . ILE A 1 142 ? -4.210 3.524 4.408 1.00 94.12 142 ILE A CA 1
ATOM 1128 C C . ILE A 1 142 ? -4.461 3.905 5.864 1.00 94.12 142 ILE A C 1
ATOM 1130 O O . ILE A 1 142 ? -5.074 4.940 6.128 1.00 94.12 142 ILE A O 1
ATOM 1134 N N . LEU A 1 143 ? -3.917 3.138 6.816 1.00 94.12 143 LEU A N 1
ATOM 1135 C CA . LEU A 1 143 ? -4.024 3.419 8.252 1.00 94.12 143 LEU A CA 1
ATOM 1136 C C . LEU A 1 143 ? -3.493 4.809 8.653 1.00 94.12 143 LEU A C 1
ATOM 1138 O O . LEU A 1 143 ? -3.827 5.296 9.735 1.00 94.12 143 LEU A O 1
ATOM 1142 N N . LYS A 1 144 ? -2.664 5.442 7.813 1.00 90.06 144 LYS A N 1
ATOM 1143 C CA . LYS A 1 144 ? -2.087 6.774 8.042 1.00 90.06 144 LYS A CA 1
ATOM 1144 C C . LYS A 1 144 ? -2.829 7.904 7.323 1.00 90.06 144 LYS A C 1
ATOM 1146 O O . LYS A 1 144 ? -2.528 9.055 7.616 1.00 90.06 144 LYS A O 1
ATOM 1151 N N . THR A 1 145 ? -3.761 7.606 6.413 1.00 80.75 145 THR A N 1
ATOM 1152 C CA . THR A 1 145 ? -4.490 8.640 5.653 1.00 80.75 145 THR A CA 1
ATOM 1153 C C . THR A 1 145 ? -5.443 9.422 6.535 1.00 80.75 145 THR A C 1
ATOM 1155 O O . THR A 1 145 ? -5.409 10.640 6.522 1.00 80.75 145 THR A O 1
ATOM 1158 N N . GLY A 1 146 ? -6.257 8.724 7.331 1.00 76.69 146 GLY A N 1
ATOM 1159 C CA . GLY A 1 146 ? -7.419 9.313 7.996 1.00 76.69 146 GLY A CA 1
ATOM 1160 C C . GLY A 1 146 ? -8.712 9.273 7.176 1.00 76.69 146 GLY A C 1
ATOM 1161 O O . GLY A 1 146 ? -9.767 9.603 7.702 1.00 76.69 146 GLY A O 1
ATOM 1162 N N . GLU A 1 147 ? -8.657 8.763 5.944 1.00 79.88 147 GLU A N 1
ATOM 1163 C CA . GLU A 1 147 ? -9.799 8.502 5.054 1.00 79.88 147 GLU A CA 1
ATOM 1164 C C . GLU A 1 147 ? -10.032 6.993 4.889 1.00 79.88 147 GLU A C 1
ATOM 1166 O O . GLU A 1 147 ? -10.230 6.471 3.792 1.00 79.88 147 GLU A O 1
ATOM 1171 N N . LEU A 1 148 ? -9.971 6.241 5.989 1.00 87.75 148 LEU A N 1
ATOM 1172 C CA . LEU A 1 148 ? -9.997 4.777 5.924 1.00 87.75 148 LEU A CA 1
ATOM 1173 C C . LEU A 1 148 ? -11.278 4.242 5.269 1.00 87.75 148 LEU A C 1
ATOM 1175 O O . LEU A 1 148 ? -11.208 3.278 4.513 1.00 87.75 148 LEU A O 1
ATOM 1179 N N . ALA A 1 149 ? -12.418 4.898 5.507 1.00 87.06 149 ALA A N 1
ATOM 1180 C CA . ALA A 1 149 ? -13.709 4.514 4.935 1.00 87.06 149 ALA A CA 1
ATOM 1181 C C . ALA A 1 149 ? -13.712 4.509 3.395 1.00 87.06 149 ALA A C 1
ATOM 1183 O O . ALA A 1 149 ? -14.330 3.637 2.794 1.00 87.06 149 ALA A O 1
ATOM 1184 N N . ASN A 1 150 ? -12.943 5.397 2.755 1.00 90.44 150 ASN A N 1
ATOM 1185 C CA . ASN A 1 150 ? -12.842 5.480 1.291 1.00 90.44 150 ASN A CA 1
ATOM 1186 C C . ASN A 1 150 ? -12.076 4.297 0.670 1.00 90.44 150 ASN A C 1
ATOM 1188 O O . ASN A 1 150 ? -12.030 4.152 -0.549 1.00 90.44 150 ASN A O 1
ATOM 1192 N N . HIS A 1 151 ? -11.439 3.467 1.500 1.00 93.94 151 HIS A N 1
ATOM 1193 C CA . HIS A 1 151 ? -10.542 2.398 1.069 1.00 93.94 151 HIS A CA 1
ATOM 1194 C C . HIS A 1 151 ? -11.055 1.001 1.444 1.00 93.94 151 HIS A C 1
ATOM 1196 O O . HIS A 1 151 ? -10.314 0.028 1.311 1.00 93.94 151 HIS A O 1
ATOM 1202 N N . ALA A 1 152 ? -12.303 0.889 1.910 1.00 94.88 152 ALA A N 1
ATOM 1203 C CA . ALA A 1 152 ? -12.908 -0.372 2.328 1.00 94.88 152 ALA A CA 1
ATOM 1204 C C . ALA A 1 152 ? -12.838 -1.448 1.227 1.00 94.88 152 ALA A C 1
ATOM 1206 O O . ALA A 1 152 ? -12.377 -2.556 1.512 1.00 94.88 152 ALA A O 1
ATOM 1207 N N . ASP A 1 153 ? -13.208 -1.097 -0.008 1.00 95.81 153 ASP A N 1
ATOM 1208 C CA . ASP A 1 153 ? -13.196 -2.010 -1.161 1.00 95.81 153 ASP A CA 1
ATOM 1209 C C . ASP A 1 153 ? -11.775 -2.435 -1.532 1.00 95.81 153 ASP A C 1
ATOM 1211 O O . ASP A 1 153 ? -11.495 -3.616 -1.702 1.00 95.81 153 ASP A O 1
ATOM 1215 N N . LEU A 1 154 ? -10.835 -1.483 -1.571 1.00 97.38 154 LEU A N 1
ATOM 1216 C CA . LEU A 1 154 ? -9.440 -1.776 -1.907 1.00 97.38 154 LEU A CA 1
ATOM 1217 C C . LEU A 1 154 ? -8.791 -2.728 -0.892 1.00 97.38 154 LEU A C 1
ATOM 1219 O O . LEU A 1 154 ? -7.970 -3.567 -1.256 1.00 97.38 154 LEU A O 1
ATOM 1223 N N . LEU A 1 155 ? -9.146 -2.601 0.387 1.00 98.56 155 LEU A N 1
ATOM 1224 C CA . LEU A 1 155 ? -8.658 -3.499 1.430 1.00 98.56 155 LEU A CA 1
ATOM 1225 C C . LEU A 1 155 ? -9.271 -4.904 1.332 1.00 98.56 155 LEU A C 1
ATOM 1227 O O . LEU A 1 155 ? -8.610 -5.866 1.720 1.00 98.56 155 LEU A O 1
ATOM 1231 N N . ASP A 1 156 ? -10.495 -5.035 0.817 1.00 98.31 156 ASP A N 1
ATOM 1232 C CA . ASP A 1 156 ? -11.105 -6.339 0.538 1.00 98.31 156 ASP A CA 1
ATOM 1233 C C . ASP A 1 156 ? -10.491 -6.985 -0.706 1.00 98.31 156 ASP A C 1
ATOM 1235 O O . ASP A 1 156 ? -10.143 -8.162 -0.664 1.00 98.31 156 ASP A O 1
ATOM 1239 N N . GLU A 1 157 ? -10.258 -6.215 -1.773 1.00 98.56 157 GLU A N 1
ATOM 1240 C CA . GLU A 1 157 ? -9.530 -6.688 -2.956 1.00 98.56 157 GLU A CA 1
ATOM 1241 C C . GLU A 1 157 ? -8.117 -7.178 -2.594 1.00 98.56 157 GLU A C 1
ATOM 1243 O O . GLU A 1 157 ? -7.646 -8.180 -3.136 1.00 98.56 157 GLU A O 1
ATOM 1248 N N . LEU A 1 158 ? -7.438 -6.476 -1.677 1.00 98.75 158 LEU A N 1
ATOM 1249 C CA . LEU A 1 158 ? -6.139 -6.883 -1.146 1.00 98.75 158 LEU A CA 1
ATOM 1250 C C . LEU A 1 158 ? -6.246 -8.173 -0.328 1.00 98.75 158 LEU A C 1
ATOM 1252 O O . LEU A 1 158 ? -5.429 -9.0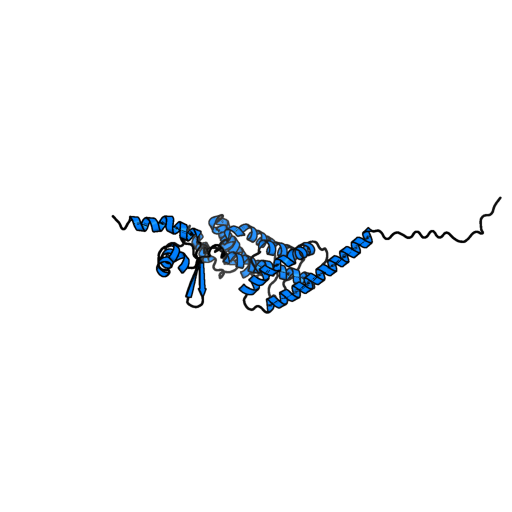64 -0.528 1.00 98.75 158 LEU A O 1
ATOM 1256 N N . ALA A 1 159 ? -7.246 -8.294 0.550 1.00 98.56 159 ALA A N 1
ATOM 1257 C CA . ALA A 1 159 ? -7.467 -9.515 1.326 1.00 98.56 159 ALA A CA 1
ATOM 1258 C C . ALA A 1 159 ? -7.725 -10.731 0.435 1.00 98.56 159 ALA A C 1
ATOM 1260 O O . ALA A 1 159 ? -7.134 -11.775 0.666 1.00 98.56 159 ALA A O 1
ATOM 1261 N N . GLN A 1 160 ? -8.527 -10.578 -0.620 1.00 98.44 160 GLN A N 1
ATOM 1262 C CA . GLN A 1 160 ? -8.756 -11.638 -1.602 1.00 98.44 160 GLN A CA 1
ATOM 1263 C C . GLN A 1 160 ? -7.480 -12.013 -2.364 1.00 98.44 160 GLN A C 1
ATOM 1265 O O . GLN A 1 160 ? -7.251 -13.182 -2.646 1.00 98.44 160 GLN A O 1
ATOM 1270 N N . LEU A 1 161 ? -6.637 -11.033 -2.712 1.00 98.31 161 LEU A N 1
ATOM 1271 C CA . LEU A 1 161 ? -5.391 -11.294 -3.438 1.00 98.31 161 LEU A CA 1
ATOM 1272 C C . LEU A 1 161 ? -4.395 -12.139 -2.625 1.00 98.31 161 LEU A C 1
ATOM 1274 O O . LEU A 1 161 ? -3.607 -12.899 -3.203 1.00 98.31 161 LEU A O 1
ATOM 1278 N N . VAL A 1 162 ? -4.397 -11.966 -1.303 1.00 97.81 162 VAL A N 1
ATOM 1279 C CA . VAL A 1 162 ? -3.444 -12.624 -0.401 1.00 97.81 162 VAL A CA 1
ATOM 1280 C C . VAL A 1 162 ? -4.038 -13.779 0.396 1.00 97.81 162 VAL A C 1
ATOM 1282 O O . VAL A 1 162 ? -3.328 -14.388 1.190 1.00 97.81 162 VAL A O 1
ATOM 1285 N N . ASP A 1 163 ? -5.303 -14.113 0.154 1.00 97.00 163 ASP A N 1
ATOM 1286 C CA . ASP A 1 163 ? -5.955 -15.258 0.774 1.00 97.00 163 ASP A CA 1
ATOM 1287 C C . ASP A 1 163 ? -5.203 -16.563 0.460 1.00 97.00 163 ASP A C 1
ATOM 1289 O O . ASP A 1 163 ? -4.714 -16.772 -0.654 1.00 97.00 163 ASP A O 1
ATOM 1293 N N . GLY A 1 164 ? -5.046 -17.412 1.475 1.00 94.94 164 GLY A N 1
ATOM 1294 C CA . GLY A 1 164 ? -4.287 -18.664 1.389 1.00 94.94 164 GLY A CA 1
ATOM 1295 C C . GLY A 1 164 ? -2.770 -18.526 1.181 1.00 94.94 164 GLY A C 1
ATOM 1296 O O . GLY A 1 164 ? -2.091 -19.546 1.054 1.00 94.94 164 GLY A O 1
ATOM 1297 N N . ARG A 1 165 ? -2.207 -17.309 1.142 1.00 95.94 165 ARG A N 1
ATOM 1298 C CA . ARG A 1 165 ? -0.751 -17.104 1.051 1.00 95.94 165 ARG A CA 1
ATOM 1299 C C . ARG A 1 165 ? -0.117 -17.120 2.438 1.00 95.94 165 ARG A C 1
ATOM 1301 O O . ARG A 1 165 ? -0.677 -16.582 3.387 1.00 95.94 165 ARG A O 1
ATOM 1308 N N . ASP A 1 166 ? 1.082 -17.689 2.530 1.00 94.00 166 ASP A N 1
ATOM 1309 C CA . ASP A 1 166 ? 1.867 -17.673 3.765 1.00 94.00 166 ASP A CA 1
ATOM 1310 C C . ASP A 1 166 ? 2.319 -16.241 4.092 1.00 94.00 166 ASP A C 1
ATOM 1312 O O . ASP A 1 166 ? 2.972 -15.566 3.285 1.00 94.00 166 ASP A O 1
ATOM 1316 N N . MET A 1 167 ? 1.899 -15.754 5.256 1.00 96.31 167 MET A N 1
ATOM 1317 C CA . MET A 1 167 ? 2.098 -14.387 5.717 1.00 96.31 167 MET A CA 1
ATOM 1318 C C . MET A 1 167 ? 2.301 -14.381 7.223 1.00 96.31 167 MET A C 1
ATOM 1320 O O . MET A 1 167 ? 1.603 -15.075 7.957 1.00 96.31 167 MET A O 1
ATOM 1324 N N . THR A 1 168 ? 3.196 -13.521 7.700 1.00 97.62 168 THR A N 1
ATOM 1325 C CA . THR A 1 168 ? 3.355 -13.308 9.139 1.00 97.62 168 THR A CA 1
ATOM 1326 C C . THR A 1 168 ? 2.071 -12.793 9.796 1.00 97.62 168 THR A C 1
ATOM 1328 O O . THR A 1 168 ? 1.406 -11.881 9.288 1.00 97.62 168 THR A O 1
ATOM 1331 N N . ASP A 1 169 ? 1.773 -13.308 10.992 1.00 97.81 169 ASP A N 1
ATOM 1332 C CA . ASP A 1 169 ? 0.600 -12.925 11.787 1.00 97.81 169 ASP A CA 1
ATOM 1333 C C . ASP A 1 169 ? 0.490 -11.407 11.980 1.00 97.81 169 ASP A C 1
ATOM 1335 O O . ASP A 1 169 ? -0.604 -10.845 11.927 1.00 97.81 169 ASP A O 1
ATOM 1339 N N . GLN A 1 170 ? 1.616 -10.701 12.138 1.00 98.00 170 GLN A N 1
ATOM 1340 C CA . GLN A 1 170 ? 1.624 -9.247 12.323 1.00 98.00 170 GLN A CA 1
ATOM 1341 C C . GLN A 1 170 ? 1.147 -8.486 11.075 1.00 98.00 170 GLN A C 1
ATOM 1343 O O . GLN A 1 170 ? 0.504 -7.435 11.195 1.00 98.00 170 GLN A O 1
ATOM 1348 N N . ILE A 1 171 ? 1.457 -8.974 9.869 1.00 98.06 171 ILE A N 1
ATOM 1349 C CA . ILE A 1 171 ? 1.004 -8.350 8.618 1.00 98.06 171 ILE A CA 1
ATOM 1350 C C . ILE A 1 171 ? -0.471 -8.679 8.387 1.00 98.06 171 ILE A C 1
ATOM 1352 O O . ILE A 1 171 ? -1.253 -7.767 8.096 1.00 98.06 171 ILE A O 1
ATOM 1356 N N . THR A 1 172 ? -0.877 -9.927 8.616 1.00 98.44 172 THR A N 1
ATOM 1357 C CA . THR A 1 172 ? -2.280 -10.358 8.532 1.00 98.44 172 THR A CA 1
ATOM 1358 C C . THR A 1 172 ? -3.157 -9.577 9.521 1.00 98.44 172 THR A C 1
ATOM 1360 O O . THR A 1 172 ? -4.175 -8.991 9.140 1.00 98.44 172 THR A O 1
ATOM 1363 N N . ALA A 1 173 ? -2.712 -9.420 10.771 1.00 98.56 173 ALA A N 1
ATOM 1364 C CA . ALA A 1 173 ? -3.386 -8.600 11.777 1.00 98.56 173 ALA A CA 1
ATOM 1365 C C . ALA A 1 173 ? -3.508 -7.126 11.358 1.00 98.56 173 ALA A C 1
ATOM 1367 O O . ALA A 1 173 ? -4.535 -6.483 11.595 1.00 98.56 173 ALA A O 1
ATOM 1368 N N . LYS A 1 174 ? -2.477 -6.567 10.711 1.00 98.56 174 LYS A N 1
ATOM 1369 C CA . LYS A 1 174 ? -2.492 -5.187 10.202 1.00 98.56 174 LYS A CA 1
ATOM 1370 C C . LYS A 1 174 ? -3.521 -5.001 9.087 1.00 98.56 174 LYS A C 1
ATOM 1372 O O . LYS A 1 174 ? -4.203 -3.973 9.083 1.00 98.56 174 LYS A O 1
ATOM 1377 N N . LEU A 1 175 ? -3.667 -5.977 8.191 1.00 98.69 175 LEU A N 1
ATOM 1378 C CA . LEU A 1 175 ? -4.699 -5.963 7.155 1.00 98.69 175 LEU A CA 1
ATOM 1379 C C . LEU A 1 175 ? -6.104 -6.023 7.766 1.00 98.69 175 LEU A C 1
ATOM 1381 O O . LEU A 1 175 ? -6.931 -5.162 7.462 1.00 98.69 175 LEU A O 1
ATOM 1385 N N . HIS A 1 176 ? -6.357 -6.954 8.691 1.00 98.62 176 HIS A N 1
ATOM 1386 C CA . HIS A 1 176 ? -7.637 -7.027 9.406 1.00 98.62 176 HIS A CA 1
ATOM 1387 C C . HIS A 1 176 ? -7.952 -5.736 10.161 1.00 98.62 176 HIS A C 1
ATOM 1389 O O . HIS A 1 176 ? -9.059 -5.210 10.064 1.00 98.62 176 HIS A O 1
ATOM 1395 N N . LYS A 1 177 ? -6.961 -5.154 10.844 1.00 98.31 177 LYS A N 1
ATOM 1396 C CA . LYS A 1 177 ? -7.106 -3.845 11.482 1.00 98.31 177 LYS A CA 1
ATOM 1397 C C . LYS A 1 177 ? -7.504 -2.771 10.471 1.00 98.31 177 LYS A C 1
ATOM 1399 O O . LYS A 1 177 ? -8.432 -2.019 10.742 1.00 98.31 177 LYS A O 1
ATOM 1404 N N . ALA A 1 178 ? -6.834 -2.671 9.325 1.00 98.19 178 ALA A N 1
ATOM 1405 C CA . ALA A 1 178 ? -7.191 -1.686 8.304 1.00 98.19 178 ALA A CA 1
ATOM 1406 C C . ALA A 1 178 ? -8.630 -1.890 7.796 1.00 98.19 178 ALA A C 1
ATOM 1408 O O . ALA A 1 178 ? -9.400 -0.929 7.764 1.00 98.19 178 ALA A O 1
ATOM 1409 N N . ARG A 1 179 ? -9.017 -3.138 7.490 1.00 98.38 179 ARG A N 1
ATOM 1410 C CA . ARG A 1 179 ? -10.372 -3.507 7.039 1.00 98.38 179 ARG A CA 1
ATOM 1411 C C . ARG A 1 179 ? -11.444 -3.174 8.067 1.00 98.38 179 ARG A C 1
ATOM 1413 O O . ARG A 1 179 ? -12.495 -2.657 7.690 1.00 98.38 179 ARG A O 1
ATOM 1420 N N . ALA A 1 180 ? -11.163 -3.422 9.345 1.00 97.50 180 ALA A N 1
ATOM 1421 C CA . ALA A 1 180 ? -12.047 -3.065 10.442 1.00 97.50 180 ALA A CA 1
ATOM 1422 C C . ALA A 1 180 ? -12.211 -1.553 10.572 1.00 97.50 180 ALA A C 1
ATOM 1424 O O . ALA A 1 180 ? -13.327 -1.047 10.635 1.00 97.50 180 ALA A O 1
ATOM 1425 N N . LEU A 1 181 ? -11.096 -0.815 10.600 1.00 95.12 181 LEU A N 1
ATOM 1426 C CA . LEU A 1 181 ? -11.131 0.630 10.800 1.00 95.12 181 LEU A CA 1
ATOM 1427 C C . LEU A 1 181 ? -11.802 1.371 9.638 1.00 95.12 181 LEU A C 1
ATOM 1429 O O . LEU A 1 181 ? -12.415 2.409 9.871 1.00 95.12 181 LEU A O 1
ATOM 1433 N N . ALA A 1 182 ? -11.745 0.822 8.423 1.00 95.56 182 ALA A N 1
ATOM 1434 C CA . ALA A 1 182 ? -12.501 1.316 7.275 1.00 95.56 182 ALA A CA 1
ATOM 1435 C C . ALA A 1 182 ? -14.027 1.146 7.421 1.00 95.56 182 ALA A C 1
ATOM 1437 O O . ALA A 1 182 ? -14.781 1.857 6.766 1.00 95.56 182 ALA A O 1
ATOM 1438 N N . ARG A 1 183 ? -14.490 0.234 8.288 1.00 93.56 183 ARG A N 1
ATOM 1439 C CA . ARG A 1 183 ? -15.908 -0.136 8.454 1.00 93.56 183 ARG A CA 1
ATOM 1440 C C . ARG A 1 183 ? -16.503 0.213 9.815 1.00 93.56 183 ARG A C 1
ATOM 1442 O O . ARG A 1 183 ? -17.685 -0.013 10.025 1.00 93.56 183 ARG A O 1
ATOM 1449 N N . LEU A 1 184 ? -15.732 0.809 10.730 1.00 88.56 184 LEU A N 1
ATOM 1450 C CA . LEU A 1 184 ? -16.162 1.060 12.117 1.00 88.56 184 LEU A CA 1
ATOM 1451 C C . LEU A 1 184 ? -17.525 1.748 12.257 1.00 88.56 184 LEU A C 1
ATOM 1453 O O . LEU A 1 184 ? -18.203 1.526 13.254 1.00 88.56 184 LEU A O 1
ATOM 1457 N N . THR A 1 185 ? -17.894 2.618 11.314 1.00 87.12 185 THR A N 1
ATOM 1458 C CA . THR A 1 185 ? -19.161 3.359 11.350 1.00 87.12 185 THR A CA 1
ATOM 1459 C C . THR A 1 185 ? -20.228 2.795 10.422 1.00 87.12 185 THR A C 1
ATOM 1461 O O . THR A 1 185 ? -21.403 2.896 10.753 1.00 87.12 185 THR A O 1
ATOM 1464 N N . SER A 1 186 ? -19.843 2.263 9.260 1.00 89.81 186 SER A N 1
ATOM 1465 C CA . SER A 1 186 ? -20.781 1.750 8.255 1.00 89.81 186 SER A CA 1
ATOM 1466 C C . SER A 1 186 ? -21.240 0.325 8.551 1.00 89.81 186 SER A C 1
ATOM 1468 O O . SER A 1 186 ? -22.390 0.002 8.284 1.00 89.81 186 SER A O 1
ATOM 1470 N N . ASP A 1 187 ? -20.362 -0.502 9.121 1.00 91.75 187 ASP A N 1
ATOM 1471 C CA . ASP A 1 187 ? -20.630 -1.898 9.461 1.00 91.75 187 ASP A CA 1
ATOM 1472 C C . ASP A 1 187 ? -19.863 -2.310 10.739 1.00 91.75 187 ASP A C 1
ATOM 1474 O O . ASP A 1 187 ? -18.799 -2.944 10.686 1.00 91.75 187 ASP A O 1
ATOM 1478 N N . PRO A 1 188 ? -20.370 -1.911 11.923 1.00 90.88 188 PRO A N 1
ATOM 1479 C CA . PRO A 1 188 ? -19.709 -2.171 13.200 1.00 90.88 188 PRO A CA 1
ATOM 1480 C C . PRO A 1 188 ? -19.601 -3.660 13.556 1.00 90.88 188 PRO A C 1
ATOM 1482 O O . PRO A 1 188 ? -18.683 -4.034 14.289 1.00 90.88 188 PRO A O 1
ATOM 1485 N N . ALA A 1 189 ? -20.519 -4.499 13.062 1.00 92.31 189 ALA A N 1
ATOM 1486 C CA . ALA A 1 189 ? -20.529 -5.935 13.330 1.00 92.31 189 ALA A CA 1
ATOM 1487 C C . ALA A 1 189 ? -19.326 -6.609 12.658 1.00 92.31 189 ALA A C 1
ATOM 1489 O O . ALA A 1 189 ? -18.464 -7.156 13.348 1.00 92.31 189 ALA A O 1
ATOM 1490 N N . THR A 1 190 ? -19.181 -6.435 11.344 1.00 93.94 190 THR A N 1
ATOM 1491 C CA . THR A 1 190 ? -18.024 -6.944 10.595 1.00 93.94 190 THR A CA 1
ATOM 1492 C C . THR A 1 190 ? -16.718 -6.303 11.073 1.00 93.94 190 THR A C 1
ATOM 1494 O O . THR A 1 190 ? -15.682 -6.962 11.190 1.00 93.94 190 THR A O 1
ATOM 1497 N N . ALA A 1 191 ? -16.736 -5.007 11.414 1.00 94.56 191 ALA A N 1
ATOM 1498 C CA . ALA A 1 191 ? -15.558 -4.346 11.972 1.00 94.56 191 ALA A CA 1
ATOM 1499 C C . ALA A 1 191 ? -15.101 -4.997 13.288 1.00 94.56 191 ALA A C 1
ATOM 1501 O O . ALA A 1 191 ? -13.898 -5.156 13.507 1.00 94.56 191 ALA A O 1
ATOM 1502 N N . ARG A 1 192 ? -16.039 -5.395 14.156 1.00 95.88 192 ARG A N 1
ATOM 1503 C CA . ARG A 1 192 ? -15.738 -6.106 15.403 1.00 95.88 192 ARG A CA 1
ATOM 1504 C C . ARG A 1 192 ? -15.070 -7.450 15.129 1.00 95.88 192 ARG A C 1
ATOM 1506 O O . ARG A 1 192 ? -14.051 -7.731 15.755 1.00 95.88 192 ARG A O 1
ATOM 1513 N N . GLU A 1 193 ? -15.598 -8.238 14.196 1.00 97.38 193 GLU A N 1
ATOM 1514 C CA . GLU A 1 193 ? -15.028 -9.537 13.815 1.00 97.38 193 GLU A CA 1
ATOM 1515 C C . GLU A 1 193 ? -13.571 -9.393 13.368 1.00 97.38 193 GLU A C 1
ATOM 1517 O O . GLU A 1 193 ? -12.676 -10.014 13.939 1.00 97.38 193 GLU A O 1
ATOM 1522 N N . TYR A 1 194 ? -13.298 -8.469 12.445 1.00 97.94 194 TYR A N 1
ATOM 1523 C CA . TYR A 1 194 ? -11.934 -8.205 11.989 1.00 97.94 194 TYR A CA 1
ATOM 1524 C C . TYR A 1 194 ? -11.003 -7.717 13.108 1.00 97.94 194 TYR A C 1
ATOM 1526 O O . TYR A 1 194 ? -9.825 -8.076 13.126 1.00 97.94 194 TYR A O 1
ATOM 1534 N N . LEU A 1 195 ? -11.489 -6.919 14.064 1.00 97.50 195 LEU A N 1
ATOM 1535 C CA . LEU A 1 195 ? -10.675 -6.511 15.214 1.00 97.50 195 LEU A CA 1
ATOM 1536 C C . LEU A 1 195 ? -10.360 -7.680 16.151 1.00 97.50 195 LEU A C 1
ATOM 1538 O O . LEU A 1 195 ? -9.265 -7.702 16.712 1.00 97.50 195 LEU A O 1
ATOM 1542 N N . LEU A 1 196 ? -11.289 -8.621 16.334 1.00 97.62 196 LEU A N 1
ATOM 1543 C CA . LEU A 1 196 ? -11.060 -9.828 17.130 1.00 97.62 196 LEU A CA 1
ATOM 1544 C C . LEU A 1 196 ? -10.003 -10.715 16.467 1.00 97.62 196 LEU A C 1
ATOM 1546 O O . LEU A 1 196 ? -9.033 -11.079 17.130 1.00 97.62 196 LEU A O 1
ATOM 1550 N N . THR A 1 197 ? -10.112 -10.957 15.157 1.00 97.81 197 THR A N 1
ATOM 1551 C CA . THR A 1 197 ? -9.091 -11.692 14.393 1.00 97.81 197 THR A CA 1
ATOM 1552 C C . THR A 1 197 ? -7.726 -11.011 14.492 1.00 97.81 197 THR A C 1
ATOM 1554 O O . THR A 1 197 ? -6.729 -11.651 14.819 1.00 97.81 197 THR A O 1
ATOM 1557 N N . ALA A 1 198 ? -7.665 -9.688 14.304 1.00 98.19 198 ALA A N 1
ATOM 1558 C CA . ALA A 1 198 ? -6.418 -8.938 14.448 1.00 98.19 198 ALA A CA 1
ATOM 1559 C C . ALA A 1 198 ? -5.825 -9.029 15.868 1.00 98.19 198 ALA A C 1
ATOM 1561 O O . ALA A 1 198 ? -4.607 -9.066 16.016 1.00 98.19 198 ALA A O 1
ATOM 1562 N N . ALA A 1 199 ? -6.664 -9.056 16.909 1.00 97.38 199 ALA A N 1
ATOM 1563 C CA . ALA A 1 199 ? -6.222 -9.173 18.299 1.00 97.38 199 ALA A CA 1
ATOM 1564 C C . ALA A 1 199 ? -5.677 -10.567 18.627 1.00 97.38 199 ALA A C 1
ATOM 1566 O O . ALA A 1 199 ? -4.775 -10.676 19.457 1.00 97.38 199 ALA A O 1
ATOM 1567 N N . GLN A 1 200 ? -6.250 -11.602 18.009 1.00 97.94 200 GLN A N 1
ATOM 1568 C CA . GLN A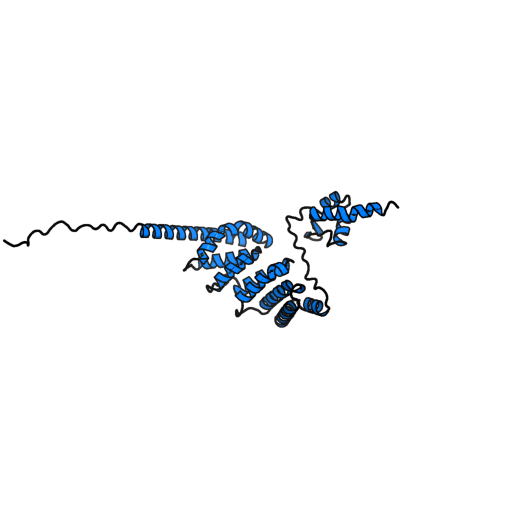 1 200 ? -5.816 -12.987 18.156 1.00 97.94 200 GLN A CA 1
ATOM 1569 C C . GLN A 1 200 ? -4.454 -13.211 17.496 1.00 97.94 200 GLN A C 1
ATOM 1571 O O . GLN A 1 200 ? -3.574 -13.789 18.124 1.00 97.94 200 GLN A O 1
ATOM 1576 N N . LEU A 1 201 ? -4.281 -12.719 16.265 1.00 97.31 201 LEU A N 1
ATOM 1577 C CA . LEU A 1 201 ? -3.036 -12.841 15.501 1.00 97.31 201 LEU A CA 1
ATOM 1578 C C . LEU A 1 201 ? -1.906 -11.986 16.092 1.00 97.31 201 LEU A C 1
ATOM 1580 O O . LEU A 1 201 ? -0.780 -12.442 16.246 1.00 97.31 201 LEU A O 1
ATOM 1584 N N . ASP A 1 202 ? -2.201 -10.737 16.459 1.00 97.56 202 ASP A N 1
ATOM 1585 C CA . ASP A 1 202 ? -1.225 -9.837 17.073 1.00 97.56 202 ASP A CA 1
ATOM 1586 C C . ASP A 1 202 ? -1.852 -9.077 18.255 1.00 97.56 202 ASP A C 1
ATOM 1588 O O . ASP A 1 202 ? -2.469 -8.013 18.084 1.00 97.56 202 ASP A O 1
ATOM 1592 N N . PRO A 1 203 ? -1.640 -9.557 19.494 1.00 94.56 203 PRO A N 1
ATOM 1593 C CA . PRO A 1 203 ? -2.106 -8.883 20.704 1.00 94.56 203 PRO A CA 1
ATOM 1594 C C . PRO A 1 203 ? -1.541 -7.464 20.896 1.00 94.56 203 PRO A C 1
ATOM 1596 O O . PRO A 1 203 ? -2.113 -6.681 21.668 1.00 94.56 203 PRO A O 1
ATOM 1599 N N . THR A 1 204 ? -0.439 -7.123 20.213 1.00 94.69 204 THR A N 1
ATOM 1600 C CA . THR A 1 204 ? 0.248 -5.820 20.266 1.00 94.69 204 THR A CA 1
ATOM 1601 C C . THR A 1 204 ? -0.173 -4.861 19.149 1.00 94.69 204 THR A C 1
ATOM 1603 O O . THR A 1 204 ? 0.168 -3.677 19.189 1.00 94.69 204 THR A O 1
ATOM 1606 N N . SER A 1 205 ? -1.036 -5.305 18.227 1.00 90.56 205 SER A N 1
ATOM 1607 C CA . SER A 1 205 ? -1.544 -4.532 17.080 1.00 90.56 205 SER A CA 1
ATOM 1608 C C . SER A 1 205 ? -2.293 -3.242 17.456 1.00 90.56 205 SER A C 1
ATOM 1610 O O . SER A 1 205 ? -2.606 -2.400 16.603 1.00 90.56 205 SER A O 1
ATOM 1612 N N . GLY A 1 206 ? -2.611 -3.051 18.740 1.00 92.38 206 GLY A N 1
ATOM 1613 C CA . GLY A 1 206 ? -3.292 -1.871 19.266 1.00 92.38 206 GLY A CA 1
ATOM 1614 C C . GLY A 1 206 ? -4.789 -1.832 18.948 1.00 92.38 206 GLY A C 1
ATOM 1615 O O . GLY A 1 206 ? -5.396 -0.762 19.030 1.00 92.38 206 GLY A O 1
ATOM 1616 N N . VAL A 1 207 ? -5.392 -2.968 18.575 1.00 94.38 207 VAL A N 1
ATOM 1617 C CA . VAL A 1 207 ? -6.822 -3.060 18.228 1.00 94.38 207 VAL A CA 1
ATOM 1618 C C . VAL A 1 207 ? -7.762 -3.040 19.436 1.00 94.38 207 VAL A C 1
ATOM 1620 O O . VAL A 1 207 ? -8.901 -2.592 19.321 1.00 94.38 207 VAL A O 1
ATOM 1623 N N . LYS A 1 208 ? -7.263 -3.417 20.623 1.00 91.62 208 LYS A N 1
ATOM 1624 C CA . LYS A 1 208 ? -8.037 -3.509 21.878 1.00 91.62 208 LYS A CA 1
ATOM 1625 C C . LYS A 1 208 ? -8.812 -2.232 22.221 1.00 91.62 208 LYS A C 1
ATOM 1627 O O . LYS A 1 208 ? -9.912 -2.303 22.754 1.00 91.62 208 LYS A O 1
ATOM 1632 N N . ARG A 1 209 ? -8.265 -1.053 21.901 1.00 91.88 209 ARG A N 1
ATOM 1633 C CA . ARG A 1 209 ? -8.952 0.230 22.140 1.00 91.88 209 ARG A CA 1
ATOM 1634 C C . ARG A 1 209 ? -10.205 0.414 21.280 1.00 91.88 209 ARG A C 1
ATOM 1636 O O . ARG A 1 209 ? -11.141 1.062 21.724 1.00 91.88 209 ARG A O 1
ATOM 1643 N N . TYR A 1 210 ? -10.212 -0.131 20.063 1.00 92.50 210 TYR A N 1
ATOM 1644 C CA . TYR A 1 210 ? -11.343 -0.011 19.146 1.00 92.50 210 TYR A CA 1
ATOM 1645 C C . TYR A 1 210 ? -12.449 -0.994 19.518 1.00 92.50 210 TYR A C 1
ATOM 1647 O O . TYR A 1 210 ? -13.607 -0.604 19.507 1.00 92.50 210 TYR A O 1
ATOM 1655 N N . LEU A 1 211 ? -12.087 -2.209 19.948 1.00 90.12 211 LEU A N 1
ATOM 1656 C CA . LEU A 1 211 ? -13.037 -3.162 20.533 1.00 90.12 211 LEU A CA 1
ATOM 1657 C C . LEU A 1 211 ? -13.763 -2.546 21.735 1.00 90.12 211 LEU A C 1
ATOM 1659 O O . LEU A 1 211 ? -14.985 -2.478 21.734 1.00 90.12 211 LEU A O 1
ATOM 1663 N N . LYS A 1 212 ? -13.013 -1.963 22.682 1.00 91.50 212 LYS A N 1
ATOM 1664 C CA . LYS A 1 212 ? -13.598 -1.254 23.834 1.00 91.50 212 LYS A CA 1
ATOM 1665 C C . LYS A 1 212 ? -14.534 -0.111 23.430 1.00 91.50 212 LYS A C 1
ATOM 1667 O O . LYS A 1 212 ? -15.544 0.104 24.087 1.00 91.50 212 LYS A O 1
ATOM 1672 N N . ALA A 1 213 ? -14.194 0.641 22.381 1.00 86.94 213 ALA A N 1
ATOM 1673 C CA . ALA A 1 213 ? -15.049 1.722 21.892 1.00 86.94 213 ALA A CA 1
ATOM 1674 C C . ALA A 1 213 ? -16.371 1.189 21.314 1.00 86.94 213 ALA A C 1
ATOM 1676 O O . ALA A 1 213 ? -17.420 1.751 21.613 1.00 86.94 213 ALA A O 1
ATOM 1677 N N . LEU A 1 214 ? -16.319 0.087 20.553 1.00 85.94 214 LEU A N 1
ATOM 1678 C CA . LEU A 1 214 ? -17.512 -0.591 20.035 1.00 85.94 214 LEU A CA 1
ATOM 1679 C C . LEU A 1 214 ? -18.387 -1.151 21.166 1.00 85.94 214 LEU A C 1
ATOM 1681 O O . LEU A 1 214 ? -19.600 -0.979 21.127 1.00 85.94 214 LEU A O 1
ATOM 1685 N N . ASP A 1 215 ? -17.781 -1.759 22.191 1.00 84.19 215 ASP A N 1
ATOM 1686 C CA . ASP A 1 215 ? -18.496 -2.285 23.366 1.00 84.19 215 ASP A CA 1
ATOM 1687 C C . ASP A 1 215 ? -19.216 -1.194 24.158 1.00 84.19 215 ASP A C 1
ATOM 1689 O O . ASP A 1 215 ? -20.333 -1.390 24.629 1.00 84.19 215 ASP A O 1
ATOM 1693 N N . ALA A 1 216 ? -18.593 -0.022 24.287 1.00 80.50 216 ALA A N 1
ATOM 1694 C CA . ALA A 1 216 ? -19.163 1.105 25.015 1.00 80.50 216 ALA A CA 1
ATOM 1695 C C . ALA A 1 216 ? -20.301 1.817 24.256 1.00 80.50 216 ALA A C 1
ATOM 1697 O O . ALA A 1 216 ? -20.799 2.835 24.736 1.00 80.50 216 ALA A O 1
ATOM 1698 N N . GLY A 1 217 ? -20.663 1.365 23.045 1.00 65.62 217 GLY A N 1
ATOM 1699 C CA . GLY A 1 217 ? -21.582 2.088 22.157 1.00 65.62 217 GLY A CA 1
ATOM 1700 C C . GLY A 1 217 ? -21.056 3.468 21.738 1.00 65.62 217 GLY A C 1
ATOM 1701 O O . GLY A 1 217 ? -21.798 4.295 21.206 1.00 65.62 217 GLY A O 1
ATOM 1702 N N . ALA A 1 218 ? -19.773 3.748 21.987 1.00 55.03 218 ALA A N 1
ATOM 1703 C CA . ALA A 1 218 ? -19.146 5.008 21.644 1.00 55.03 218 ALA A CA 1
ATOM 1704 C C . ALA A 1 218 ? -18.797 4.983 20.156 1.00 55.03 218 ALA A C 1
ATOM 1706 O O . ALA A 1 218 ? -18.142 4.051 19.692 1.00 55.03 218 ALA A O 1
ATOM 1707 N N . LYS A 1 219 ? -19.171 6.029 19.402 1.00 45.97 219 LYS A N 1
ATOM 1708 C CA . LYS A 1 219 ? -18.646 6.217 18.041 1.00 45.97 219 LYS A CA 1
ATOM 1709 C C . LYS A 1 219 ? -17.119 6.151 18.125 1.00 45.97 219 LYS A C 1
ATOM 1711 O O . LYS A 1 219 ? -16.528 7.027 18.768 1.00 45.97 219 LYS A O 1
ATOM 1716 N N . PRO A 1 220 ? -16.467 5.134 17.535 1.00 42.22 220 PRO A N 1
ATOM 1717 C CA . PRO A 1 220 ? -15.036 5.000 17.668 1.00 42.22 220 PRO A CA 1
ATOM 1718 C C . PRO A 1 220 ? -14.422 6.191 16.949 1.00 42.22 220 PRO A C 1
ATOM 1720 O O . PRO A 1 220 ? -14.531 6.318 15.729 1.00 42.22 220 PRO A O 1
ATOM 1723 N N . GLN A 1 221 ? -13.778 7.074 17.707 1.00 40.56 221 GLN A N 1
ATOM 1724 C CA . GLN A 1 221 ? -12.886 8.076 17.148 1.00 40.56 221 GLN A CA 1
ATOM 1725 C C . GLN A 1 221 ? -11.654 7.322 16.636 1.00 40.56 221 GLN A C 1
ATOM 1727 O O . GLN A 1 221 ? -10.591 7.288 17.261 1.00 40.56 221 GLN A O 1
ATOM 1732 N N . GLY A 1 222 ? -11.805 6.647 15.488 1.00 41.09 222 GLY A N 1
ATOM 1733 C CA . GLY A 1 222 ? -10.683 6.423 14.593 1.00 41.09 222 GLY A CA 1
ATOM 1734 C C . GLY A 1 222 ? -10.009 7.773 14.484 1.00 41.09 222 GLY A C 1
ATOM 1735 O O . GLY A 1 222 ? -10.709 8.752 14.253 1.00 41.09 222 GLY A O 1
ATOM 1736 N N . LYS A 1 223 ? -8.710 7.854 14.805 1.00 34.28 223 LYS A N 1
ATOM 1737 C CA . LYS A 1 223 ? -7.968 9.107 14.697 1.00 34.28 223 LYS A CA 1
ATOM 1738 C C . LYS A 1 223 ? -8.344 9.704 13.350 1.00 34.28 223 LYS A C 1
ATOM 1740 O O . LYS A 1 223 ? -7.899 9.188 12.326 1.00 34.28 223 LYS A O 1
ATOM 1745 N N . THR A 1 224 ? -9.165 10.748 13.374 1.00 32.41 224 THR A N 1
ATOM 1746 C CA . THR A 1 224 ? -9.368 11.643 12.257 1.00 32.41 224 THR A CA 1
ATOM 1747 C C . THR A 1 224 ? -8.019 12.324 12.134 1.00 32.41 224 THR A C 1
ATOM 1749 O O . THR A 1 224 ? -7.773 13.397 12.678 1.00 32.41 224 THR A O 1
ATOM 1752 N N . ALA A 1 225 ? -7.060 11.622 11.529 1.00 35.97 225 ALA A N 1
ATOM 1753 C CA . ALA A 1 225 ? -6.028 12.298 10.794 1.00 35.97 225 ALA A CA 1
ATOM 1754 C C . ALA A 1 225 ? -6.838 13.058 9.755 1.00 35.97 225 ALA A C 1
ATOM 1756 O O . ALA A 1 225 ? -7.396 12.482 8.833 1.00 35.97 225 ALA A O 1
ATOM 1757 N N . VAL A 1 226 ? -7.082 14.330 10.041 1.00 36.28 226 VAL A N 1
ATOM 1758 C CA . VAL A 1 226 ? -7.644 15.253 9.074 1.00 36.28 226 VAL A CA 1
ATOM 1759 C C . VAL A 1 226 ? -6.776 15.060 7.834 1.00 36.28 226 VAL A C 1
ATOM 1761 O O . VAL A 1 226 ? -5.578 15.349 7.894 1.00 36.28 226 VAL A O 1
ATOM 1764 N N . VAL A 1 227 ? -7.329 14.471 6.767 1.00 38.66 227 VAL A N 1
ATOM 1765 C CA . VAL A 1 227 ? -6.664 14.498 5.470 1.00 38.66 227 VAL A CA 1
ATOM 1766 C C . VAL A 1 227 ? -6.619 15.960 5.107 1.00 38.66 227 VAL A C 1
ATOM 1768 O O . VAL A 1 227 ? -7.622 16.625 4.868 1.00 38.66 227 VAL A O 1
ATOM 1771 N N . VAL A 1 228 ? -5.415 16.481 5.194 1.00 43.03 228 VAL A N 1
ATOM 1772 C CA . VAL A 1 228 ? -5.098 17.807 4.740 1.00 43.03 228 VAL A CA 1
ATOM 1773 C C . VAL A 1 228 ? -4.639 17.612 3.312 1.00 43.03 228 VAL A C 1
ATOM 1775 O O . VAL A 1 228 ? -3.509 17.177 3.082 1.00 43.03 228 VAL A O 1
ATOM 1778 N N . ASP A 1 229 ? -5.490 17.970 2.360 1.00 44.16 229 ASP A N 1
ATOM 1779 C CA . ASP A 1 229 ? -5.000 18.343 1.044 1.00 44.16 229 ASP A CA 1
ATOM 1780 C C . ASP A 1 229 ? -4.032 19.525 1.229 1.00 44.16 229 ASP A C 1
ATOM 1782 O O . ASP A 1 229 ? -4.427 20.652 1.532 1.00 44.16 229 ASP A O 1
ATOM 1786 N N . ILE A 1 230 ? -2.727 19.265 1.122 1.00 50.31 230 ILE A N 1
ATOM 1787 C CA . ILE A 1 230 ? -1.683 20.272 1.361 1.00 50.31 230 ILE A CA 1
ATOM 1788 C C . ILE A 1 230 ? -1.842 21.455 0.385 1.00 50.31 230 ILE A C 1
ATOM 1790 O O . ILE A 1 230 ? -1.393 22.559 0.702 1.00 50.31 230 ILE A O 1
ATOM 1794 N N . GLN A 1 231 ? -2.520 21.267 -0.757 1.00 56.69 231 GLN A N 1
ATOM 1795 C CA . GLN A 1 231 ? -2.817 22.356 -1.688 1.00 56.69 231 GLN A CA 1
ATOM 1796 C C . GLN A 1 231 ? -3.937 23.284 -1.191 1.00 56.69 231 GLN A C 1
ATOM 1798 O O . GLN A 1 231 ? -3.874 24.492 -1.430 1.00 56.69 231 GLN A O 1
ATOM 1803 N N . GLU A 1 232 ? -4.910 22.778 -0.427 1.00 66.38 232 GLU A N 1
ATOM 1804 C CA . GLU A 1 232 ? -6.004 23.591 0.123 1.00 66.38 232 GLU A CA 1
ATOM 1805 C C . GLU A 1 232 ? -5.548 24.431 1.336 1.00 66.38 232 GLU A C 1
ATOM 1807 O O . GLU A 1 232 ? -6.032 25.546 1.566 1.00 66.38 232 GLU A O 1
ATOM 1812 N N . TYR A 1 233 ? -4.561 23.946 2.101 1.00 75.56 233 TYR A N 1
ATOM 1813 C CA . TYR A 1 233 ? -4.048 24.582 3.325 1.00 75.56 233 TYR A CA 1
ATOM 1814 C C . TYR A 1 233 ? -2.905 25.580 3.063 1.00 75.56 233 TYR A C 1
ATOM 1816 O O . TYR A 1 233 ? -1.833 25.547 3.677 1.00 75.56 233 TYR A O 1
ATOM 1824 N N . SER A 1 234 ? -3.158 26.514 2.150 1.00 81.19 234 SER A N 1
ATOM 1825 C CA . SER A 1 234 ? -2.184 27.502 1.672 1.00 81.19 234 SER A CA 1
ATOM 1826 C C . SER A 1 234 ? -1.870 28.635 2.660 1.00 81.19 234 SER A C 1
ATOM 1828 O O . SER A 1 234 ? -0.841 29.303 2.529 1.00 81.19 234 SER A O 1
ATOM 1830 N N . LEU A 1 235 ? -2.707 28.875 3.678 1.00 86.88 235 LEU A N 1
ATOM 1831 C CA . LEU A 1 235 ? -2.505 29.992 4.603 1.00 86.88 235 LEU A CA 1
ATOM 1832 C C . LEU A 1 235 ? -1.606 29.617 5.779 1.00 86.88 235 LEU A C 1
ATOM 1834 O O . LEU A 1 235 ? -1.845 28.653 6.507 1.00 86.88 235 LEU A O 1
ATOM 1838 N N . SER A 1 236 ? -0.604 30.458 6.040 1.00 91.00 236 SER A N 1
ATOM 1839 C CA . SER A 1 236 ? 0.127 30.431 7.308 1.00 91.00 236 SER A CA 1
ATOM 1840 C C . SER A 1 236 ? -0.748 30.917 8.467 1.00 91.00 236 SER A C 1
ATOM 1842 O O . SER A 1 236 ? -1.658 31.720 8.268 1.00 91.00 236 SER A O 1
ATOM 1844 N N . ALA A 1 237 ? -0.417 30.518 9.700 1.00 88.81 237 ALA A N 1
ATOM 1845 C CA . ALA A 1 237 ? -1.065 31.045 10.907 1.00 88.81 237 ALA A CA 1
ATOM 1846 C C . ALA A 1 237 ? -1.105 32.580 10.956 1.00 88.81 237 ALA A C 1
ATOM 1848 O O . ALA A 1 237 ? -2.096 33.162 11.380 1.00 88.81 237 ALA A O 1
ATOM 1849 N N . ARG A 1 238 ? -0.042 33.243 10.483 1.00 89.06 238 ARG A N 1
ATOM 1850 C CA . ARG A 1 238 ? 0.037 34.707 10.437 1.00 89.06 238 ARG A CA 1
ATOM 1851 C C . ARG A 1 238 ? -0.893 35.299 9.377 1.00 89.06 238 ARG A C 1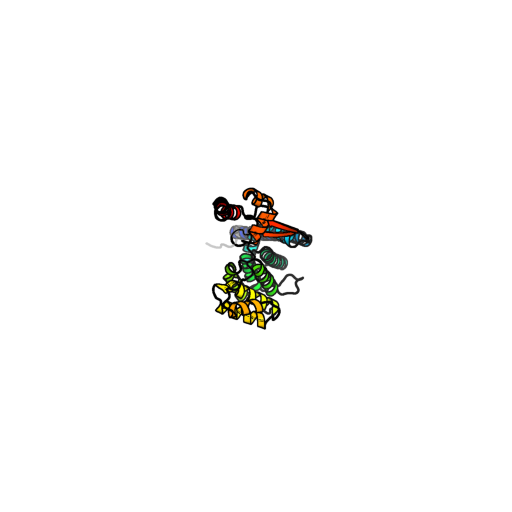
ATOM 1853 O O . ARG A 1 238 ? -1.553 36.295 9.651 1.00 89.06 238 ARG A O 1
ATOM 1860 N N . ALA A 1 239 ? -0.969 34.686 8.196 1.00 87.44 239 ALA A N 1
ATOM 1861 C CA . ALA A 1 239 ? -1.869 35.122 7.129 1.00 87.44 239 ALA A CA 1
ATOM 1862 C C . ALA A 1 239 ? -3.345 34.905 7.506 1.00 87.44 239 ALA A C 1
ATOM 1864 O O . ALA A 1 239 ? -4.160 35.806 7.330 1.00 87.44 239 ALA A O 1
ATOM 1865 N N . ALA A 1 240 ? -3.674 33.754 8.096 1.00 89.94 240 ALA A N 1
ATOM 1866 C CA . ALA A 1 240 ? -5.017 33.455 8.583 1.00 89.94 240 ALA A CA 1
ATOM 1867 C C . ALA A 1 240 ? -5.438 34.400 9.724 1.00 89.94 240 ALA A C 1
ATOM 1869 O O . ALA A 1 240 ? -6.532 34.955 9.689 1.00 89.94 240 ALA A O 1
ATOM 1870 N N . ALA A 1 241 ? -4.541 34.672 10.678 1.00 89.62 241 ALA A N 1
ATOM 1871 C CA . ALA A 1 241 ? -4.802 35.621 11.758 1.00 89.62 241 ALA A CA 1
ATOM 1872 C C . ALA A 1 241 ? -4.995 37.061 11.250 1.00 89.62 241 ALA A C 1
ATOM 1874 O O . ALA A 1 241 ? -5.849 37.778 11.767 1.00 89.62 241 ALA A O 1
ATOM 1875 N N . LYS A 1 242 ? -4.270 37.462 10.192 1.00 89.19 242 LYS A N 1
ATOM 1876 C CA . LYS A 1 242 ? -4.468 38.756 9.520 1.00 89.19 242 LYS A CA 1
ATOM 1877 C C . LYS A 1 242 ? -5.859 38.861 8.891 1.00 89.19 242 LYS A C 1
ATOM 1879 O O . LYS A 1 242 ? -6.522 39.869 9.086 1.00 89.19 242 LYS A O 1
ATOM 1884 N N . LEU A 1 243 ? -6.323 37.821 8.192 1.00 86.62 243 LEU A N 1
ATOM 1885 C CA . LEU A 1 243 ? -7.698 37.773 7.665 1.00 86.62 243 LEU A CA 1
ATOM 1886 C C . LEU A 1 243 ? -8.751 37.829 8.776 1.00 86.62 243 LEU A C 1
ATOM 1888 O O . LEU A 1 243 ? -9.868 38.287 8.552 1.00 86.62 243 LEU A O 1
ATOM 1892 N N . ALA A 1 244 ? -8.381 37.367 9.967 1.00 83.19 244 ALA A N 1
ATOM 1893 C CA . ALA A 1 244 ? -9.233 37.342 11.135 1.00 83.19 244 ALA A CA 1
ATOM 1894 C C . ALA A 1 244 ? -9.102 38.569 12.056 1.00 83.19 244 ALA A C 1
ATOM 1896 O O . ALA A 1 244 ? -9.705 38.578 13.127 1.00 83.19 244 ALA A O 1
ATOM 1897 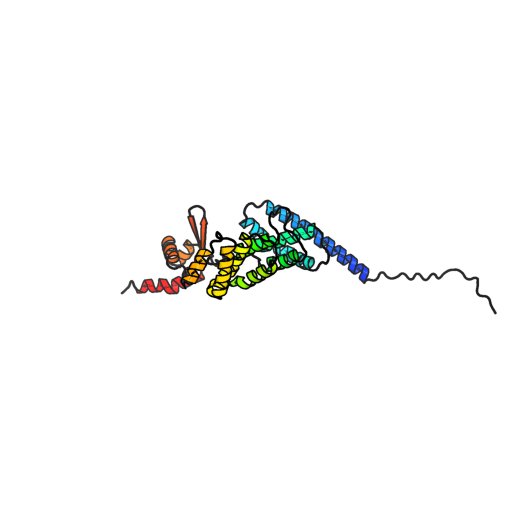N N . ASN A 1 245 ? -8.327 39.591 11.663 1.00 85.00 245 ASN A N 1
ATOM 1898 C CA . ASN A 1 245 ? -8.021 40.775 12.476 1.00 85.00 245 ASN A CA 1
ATOM 1899 C C . ASN A 1 245 ? -7.577 40.439 13.914 1.00 85.00 245 ASN A C 1
ATOM 1901 O O . ASN A 1 245 ? -7.992 41.081 14.877 1.00 85.00 245 ASN A O 1
ATOM 1905 N N . MET A 1 246 ? -6.720 39.428 14.070 1.00 86.44 246 MET A N 1
ATOM 1906 C CA . MET A 1 246 ? -6.193 39.025 15.373 1.00 86.44 246 MET A CA 1
ATOM 1907 C C . MET A 1 246 ? -4.710 38.657 15.327 1.00 86.44 246 MET A C 1
ATOM 1909 O O . MET A 1 246 ? -4.100 38.515 14.266 1.00 86.44 246 MET A O 1
ATOM 1913 N N . THR A 1 247 ? -4.107 38.483 16.504 1.00 90.25 247 THR A N 1
ATOM 1914 C CA . THR A 1 247 ? -2.724 38.007 16.608 1.00 90.25 247 THR A CA 1
ATOM 1915 C C . THR A 1 247 ? -2.647 36.510 16.300 1.00 90.25 247 THR A C 1
ATOM 1917 O O . THR A 1 247 ? -3.565 35.746 16.607 1.00 90.25 247 THR A O 1
ATOM 1920 N N . ALA A 1 248 ? -1.534 36.056 15.715 1.00 87.56 248 ALA A N 1
ATOM 1921 C CA . ALA A 1 248 ? -1.344 34.638 15.397 1.00 87.56 248 ALA A CA 1
ATOM 1922 C C . ALA A 1 248 ? -1.499 33.703 16.619 1.00 87.56 248 ALA A C 1
ATOM 1924 O O . ALA A 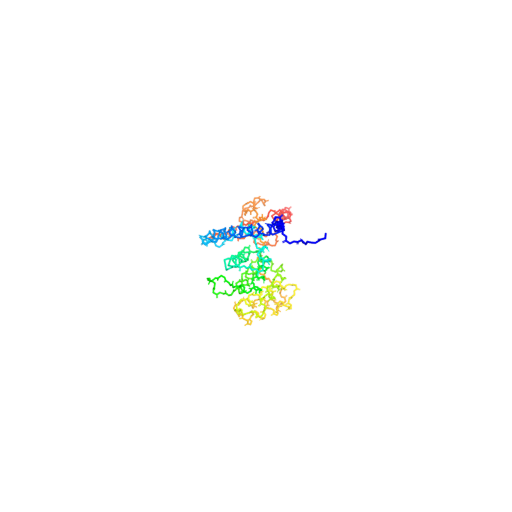1 248 ? -2.153 32.669 16.476 1.00 87.56 248 ALA A O 1
ATOM 1925 N N . PRO A 1 249 ? -1.003 34.043 17.829 1.00 91.81 249 PRO A N 1
ATOM 1926 C CA . PRO A 1 249 ? -1.245 33.227 19.019 1.00 91.81 249 PRO A CA 1
ATOM 1927 C C . PRO A 1 249 ? -2.726 33.136 19.404 1.00 91.81 249 PRO A C 1
ATOM 1929 O O . PRO A 1 249 ? -3.196 32.053 19.749 1.00 91.81 249 PRO A O 1
ATOM 1932 N N . ALA A 1 250 ? -3.477 34.242 19.321 1.00 87.31 250 ALA A N 1
ATOM 1933 C CA . ALA A 1 250 ? -4.914 34.236 19.593 1.00 87.31 250 ALA A CA 1
ATOM 1934 C C . ALA A 1 250 ? -5.664 33.363 18.578 1.00 87.31 250 ALA A C 1
ATOM 1936 O O . ALA A 1 250 ? -6.449 32.504 18.972 1.00 87.31 250 ALA A O 1
ATOM 1937 N N . PHE A 1 251 ? -5.335 33.491 17.292 1.00 91.38 251 PHE A N 1
ATOM 1938 C CA . PHE A 1 251 ? -5.924 32.678 16.229 1.00 91.38 251 PHE A CA 1
ATOM 1939 C C . PHE A 1 251 ? -5.673 31.180 16.423 1.00 91.38 251 PHE A C 1
ATOM 1941 O O . PHE A 1 251 ? -6.592 30.369 16.325 1.00 91.38 251 PHE A O 1
ATOM 1948 N N . ILE A 1 252 ? -4.441 30.799 16.778 1.00 91.06 252 ILE A N 1
ATOM 1949 C CA . ILE A 1 252 ? -4.094 29.400 17.055 1.00 91.06 252 ILE A CA 1
ATOM 1950 C C . ILE A 1 252 ? -4.886 28.863 18.255 1.00 91.06 252 ILE A C 1
ATOM 1952 O O . ILE A 1 252 ? -5.322 27.714 18.219 1.00 91.06 252 ILE A O 1
ATOM 1956 N N . ARG A 1 253 ? -5.127 29.670 19.302 1.00 90.44 253 ARG A N 1
ATOM 1957 C CA . ARG A 1 253 ? -5.989 29.256 20.426 1.00 90.44 253 ARG A CA 1
ATOM 1958 C C . ARG A 1 253 ? -7.419 28.961 19.971 1.00 90.44 253 ARG A C 1
ATOM 1960 O O . ARG A 1 253 ? -7.960 27.926 20.352 1.00 90.44 253 ARG A O 1
ATOM 1967 N N . HIS A 1 254 ? -8.000 29.812 19.125 1.00 85.25 254 HIS A N 1
ATOM 1968 C CA . HIS A 1 254 ? -9.329 29.574 18.549 1.00 85.25 254 HIS A CA 1
ATOM 1969 C C . HIS A 1 254 ? -9.366 28.291 17.710 1.00 85.25 254 HIS A C 1
ATOM 1971 O O . HIS A 1 254 ? -10.255 27.464 17.899 1.00 85.25 254 HIS A O 1
ATOM 1977 N N . ALA A 1 255 ? -8.363 28.076 16.858 1.00 86.81 255 ALA A N 1
ATOM 1978 C CA . ALA A 1 255 ? -8.259 26.868 16.043 1.00 86.81 255 ALA A CA 1
ATOM 1979 C C . ALA A 1 255 ? -8.067 25.582 16.865 1.00 86.81 255 ALA A C 1
ATOM 1981 O O . ALA A 1 255 ? -8.491 24.506 16.448 1.00 86.81 255 ALA A O 1
ATOM 1982 N N . LYS A 1 256 ? -7.423 25.669 18.036 1.00 87.06 256 LYS A N 1
ATOM 1983 C CA . LYS A 1 256 ? -7.316 24.547 18.981 1.00 87.06 256 LYS A CA 1
ATOM 1984 C C . LYS A 1 256 ? -8.636 24.267 19.697 1.00 87.06 256 LYS A C 1
ATOM 1986 O O . LYS A 1 256 ? -8.967 23.104 19.888 1.00 87.06 256 LYS A O 1
ATOM 1991 N N . LYS A 1 257 ? -9.377 25.316 20.066 1.00 84.75 257 LYS A N 1
ATOM 1992 C CA . LYS A 1 257 ? -10.674 25.219 20.755 1.00 84.75 257 LYS A CA 1
ATOM 1993 C C . LYS A 1 257 ? -11.800 24.727 19.837 1.00 84.75 257 LYS A C 1
ATOM 1995 O O . LYS A 1 257 ? -12.725 24.083 20.315 1.00 84.75 257 LYS A O 1
ATOM 2000 N N . HIS A 1 258 ? -11.718 25.021 18.538 1.00 81.94 258 HIS A N 1
ATOM 2001 C CA . HIS A 1 258 ? -12.753 24.704 17.550 1.00 81.94 258 HIS A CA 1
ATOM 2002 C C . HIS A 1 258 ? -12.176 23.963 16.330 1.00 81.94 258 HIS A C 1
ATOM 2004 O O . HIS A 1 258 ? -12.156 24.525 15.232 1.00 81.94 258 HIS A O 1
ATOM 2010 N N . PRO A 1 259 ? -11.690 22.720 16.499 1.00 78.62 259 PRO A N 1
ATOM 2011 C CA . PRO A 1 259 ? -11.036 21.973 15.424 1.00 78.62 259 PRO A CA 1
ATOM 2012 C C . PRO A 1 259 ? -11.967 21.663 14.242 1.00 78.62 259 PRO A C 1
ATOM 2014 O O . PRO A 1 259 ? -11.495 21.641 13.109 1.00 78.62 259 PRO A O 1
ATOM 2017 N N . ASP A 1 260 ? -13.270 21.498 14.485 1.00 76.25 260 ASP A N 1
ATOM 2018 C CA . ASP A 1 260 ? -14.257 21.191 13.436 1.00 76.25 260 ASP A CA 1
ATOM 2019 C C . ASP A 1 260 ? -14.576 22.407 12.552 1.00 76.25 260 ASP A C 1
ATOM 2021 O O . ASP A 1 260 ? -14.873 22.275 11.368 1.00 76.25 260 ASP A O 1
ATOM 2025 N N . LEU A 1 261 ? -14.496 23.615 13.122 1.00 80.00 261 LEU A N 1
ATOM 2026 C CA . LEU A 1 261 ? -14.834 24.871 12.440 1.00 80.00 261 LEU A CA 1
ATOM 2027 C C . LEU A 1 261 ? -13.605 25.554 11.827 1.00 80.00 261 LEU A C 1
ATOM 2029 O O . LEU A 1 261 ? -13.706 26.273 10.833 1.00 80.00 261 LEU A O 1
ATOM 2033 N N . LEU A 1 262 ? -12.435 25.327 12.426 1.00 84.62 262 LEU A N 1
ATOM 2034 C CA . LEU A 1 262 ? -11.132 25.756 11.930 1.00 84.62 262 LEU A CA 1
ATOM 2035 C C . LEU A 1 262 ? -10.177 24.556 11.842 1.00 84.62 262 LEU A C 1
ATOM 2037 O O . LEU A 1 262 ? -9.230 24.460 12.636 1.00 84.62 262 LEU A O 1
ATOM 2041 N N . PRO A 1 263 ? -10.376 23.663 10.854 1.00 85.38 263 PRO A N 1
ATOM 2042 C CA . PRO A 1 263 ? -9.428 22.598 10.575 1.00 85.38 263 PRO A CA 1
ATOM 2043 C C . PRO A 1 263 ? -8.024 23.162 10.342 1.00 85.38 263 PRO A C 1
ATOM 2045 O O . PRO A 1 263 ? -7.848 24.195 9.682 1.00 85.38 263 PRO A O 1
ATOM 2048 N N . ARG A 1 264 ? -7.007 22.472 10.865 1.00 87.50 264 ARG A N 1
ATOM 2049 C CA . ARG A 1 264 ? -5.605 22.904 10.794 1.00 87.50 264 ARG A CA 1
ATOM 2050 C C . ARG A 1 264 ? -4.662 21.736 10.539 1.00 87.50 264 ARG A C 1
ATOM 2052 O O . ARG A 1 264 ? -4.888 20.635 11.029 1.00 87.50 264 ARG A O 1
ATOM 2059 N N . VAL A 1 265 ? -3.567 22.028 9.850 1.00 85.62 265 VAL A N 1
ATOM 2060 C CA . VAL A 1 265 ? -2.409 21.129 9.711 1.00 85.62 265 VAL A CA 1
ATOM 2061 C C . VAL A 1 265 ? -1.372 21.556 10.715 1.00 85.62 265 VAL A C 1
ATOM 2063 O O . VAL A 1 265 ? -1.016 22.737 10.753 1.00 85.62 265 VAL A O 1
ATOM 2066 N N . GLU A 1 266 ? -0.849 20.606 11.473 1.00 88.12 266 GLU A N 1
ATOM 2067 C CA . GLU A 1 266 ? 0.303 20.828 12.336 1.00 88.12 266 GLU A CA 1
ATOM 2068 C C . GLU A 1 266 ? 1.522 20.158 11.706 1.00 88.12 266 GLU A C 1
ATOM 2070 O O . GLU A 1 266 ? 1.547 18.946 11.508 1.00 88.12 266 GLU A O 1
ATOM 2075 N N . ILE A 1 267 ? 2.527 20.962 11.362 1.00 80.19 267 ILE A N 1
ATOM 2076 C CA . ILE A 1 267 ? 3.787 20.494 10.788 1.00 80.19 267 ILE A CA 1
ATOM 2077 C C . ILE A 1 267 ? 4.871 20.696 11.854 1.00 80.19 267 ILE A C 1
ATOM 2079 O O . ILE A 1 267 ? 5.238 21.845 12.131 1.00 80.19 267 ILE A O 1
ATOM 2083 N N . PRO A 1 268 ? 5.372 19.623 12.486 1.00 80.62 268 PRO A N 1
ATOM 2084 C CA . PRO A 1 268 ? 6.440 19.735 13.471 1.00 80.62 268 PRO A CA 1
ATOM 2085 C C . PRO A 1 268 ? 7.754 20.151 12.791 1.00 80.62 268 PRO A C 1
ATOM 2087 O O . PRO A 1 268 ? 8.152 19.576 11.779 1.00 80.62 268 PRO A O 1
ATOM 2090 N N . ILE A 1 269 ? 8.435 21.150 13.356 1.00 72.56 269 ILE A N 1
ATOM 2091 C CA . ILE A 1 269 ? 9.777 21.600 12.963 1.00 72.56 269 ILE A CA 1
ATOM 2092 C C . ILE A 1 269 ? 10.625 21.729 14.231 1.00 72.56 269 ILE A C 1
ATOM 2094 O O . ILE A 1 269 ? 10.601 22.755 14.918 1.00 72.56 269 ILE A O 1
ATOM 2098 N N . GLY A 1 270 ? 11.371 20.670 14.552 1.00 80.19 270 GLY A N 1
ATOM 2099 C CA . GLY A 1 270 ? 12.139 20.585 15.795 1.00 80.19 270 GLY A CA 1
ATOM 2100 C C . GLY A 1 270 ? 11.224 20.704 17.018 1.00 80.19 270 GLY A C 1
ATOM 2101 O O . GLY A 1 270 ? 10.261 19.957 17.147 1.00 80.19 270 GLY A O 1
ATOM 2102 N N . THR A 1 271 ? 11.494 21.674 17.893 1.00 78.75 271 THR A N 1
ATOM 2103 C CA . THR A 1 271 ? 10.668 21.970 19.082 1.00 78.75 271 THR A CA 1
ATOM 2104 C C . THR A 1 271 ? 9.444 22.845 18.784 1.00 78.75 271 THR A C 1
ATOM 2106 O O . THR A 1 271 ? 8.633 23.110 19.672 1.00 78.75 271 THR A O 1
ATOM 2109 N N . ARG A 1 272 ? 9.291 23.326 17.544 1.00 74.62 272 ARG A N 1
ATOM 2110 C CA . ARG A 1 272 ? 8.219 24.244 17.133 1.00 74.62 272 ARG A CA 1
ATOM 2111 C C . ARG A 1 272 ? 7.204 23.543 16.238 1.00 74.62 272 ARG A C 1
ATOM 2113 O O . ARG A 1 272 ? 7.491 22.534 15.608 1.00 74.62 272 ARG A O 1
ATOM 2120 N N . HIS A 1 273 ? 6.011 24.125 16.157 1.00 82.06 273 HIS A N 1
ATOM 2121 C CA . HIS A 1 273 ? 4.935 23.655 15.287 1.00 82.06 273 HIS A CA 1
ATOM 2122 C C . HIS A 1 273 ? 4.557 24.771 14.316 1.00 82.06 273 HIS A C 1
ATOM 2124 O O . HIS A 1 273 ? 4.258 25.893 14.736 1.00 82.06 273 HIS A O 1
ATOM 2130 N N . LEU A 1 274 ? 4.566 24.471 13.019 1.00 83.69 274 LEU A N 1
ATOM 2131 C CA . LEU A 1 274 ? 3.940 25.317 12.013 1.00 83.69 274 LEU A CA 1
ATOM 2132 C C . LEU A 1 274 ? 2.480 24.918 11.854 1.00 83.69 274 LEU A C 1
ATOM 2134 O O . LEU A 1 274 ? 2.159 23.739 11.745 1.00 83.69 274 LEU A O 1
ATOM 2138 N N . TYR A 1 275 ? 1.614 25.922 11.771 1.00 88.88 275 TYR A N 1
ATOM 2139 C CA . TYR A 1 275 ? 0.193 25.724 11.525 1.00 88.88 275 TYR A CA 1
ATOM 2140 C C . TYR A 1 275 ? -0.171 26.227 10.128 1.00 88.88 275 TYR A C 1
ATOM 2142 O O . TYR A 1 275 ? 0.236 27.332 9.725 1.00 88.88 275 TYR A O 1
ATOM 2150 N N . ARG A 1 276 ? -0.935 25.414 9.400 1.00 89.50 276 ARG A N 1
ATOM 2151 C CA . ARG A 1 276 ? -1.507 25.750 8.093 1.00 89.50 276 ARG A CA 1
ATOM 2152 C C . ARG A 1 276 ? -3.029 25.666 8.134 1.00 89.50 276 ARG A C 1
ATOM 2154 O O . ARG A 1 276 ? -3.580 24.848 8.869 1.00 89.50 276 ARG A O 1
ATOM 2161 N N . PHE A 1 277 ? -3.681 26.522 7.352 1.00 89.69 277 PHE A N 1
ATOM 2162 C CA . PHE A 1 277 ? -5.135 26.701 7.315 1.00 89.69 277 PHE A CA 1
ATOM 2163 C C . PHE A 1 277 ? -5.625 26.857 5.875 1.00 89.69 277 PHE A C 1
ATOM 2165 O O . PHE A 1 277 ? -4.891 27.346 5.016 1.00 89.69 277 PHE A O 1
ATOM 2172 N N . THR A 1 278 ? -6.887 26.512 5.628 1.00 88.56 278 THR A N 1
ATOM 2173 C CA . THR A 1 278 ? -7.534 26.764 4.330 1.00 88.56 278 THR A CA 1
ATOM 2174 C C . THR A 1 278 ? -8.193 28.152 4.300 1.00 88.56 278 THR A C 1
ATOM 2176 O O . THR A 1 278 ? -8.826 28.554 5.284 1.00 88.56 278 THR A O 1
ATOM 2179 N N . PRO A 1 279 ? -8.138 28.896 3.181 1.00 84.62 279 PRO A N 1
ATOM 2180 C CA . PRO A 1 279 ? -8.878 30.151 3.039 1.00 84.62 279 PRO A CA 1
ATOM 2181 C C . PRO A 1 279 ? -10.390 30.004 3.254 1.00 84.62 279 PRO A C 1
ATOM 2183 O O . PRO A 1 279 ? -11.020 30.897 3.823 1.00 84.62 279 PRO A O 1
ATOM 2186 N N . LYS A 1 280 ? -10.971 28.880 2.814 1.00 85.62 280 LYS A N 1
ATOM 2187 C CA . LYS A 1 280 ? -12.406 28.583 2.910 1.00 85.62 280 LYS A CA 1
ATOM 2188 C C . LYS A 1 280 ? -12.873 28.513 4.365 1.00 85.62 280 LYS A C 1
ATOM 2190 O O . LYS A 1 280 ? -13.780 29.256 4.739 1.00 85.62 280 LYS A O 1
ATOM 2195 N N . HIS A 1 281 ? -12.223 27.692 5.194 1.00 86.19 281 HIS A N 1
ATOM 2196 C CA . HIS A 1 281 ? -12.603 27.531 6.600 1.00 86.19 281 HIS A CA 1
ATOM 2197 C C . HIS A 1 281 ? -12.329 28.795 7.422 1.00 86.19 281 HIS A C 1
ATOM 2199 O O . HIS A 1 281 ? -13.162 29.177 8.238 1.00 86.19 281 HIS A O 1
ATOM 2205 N N . VAL A 1 282 ? -11.227 29.512 7.152 1.00 86.62 282 VAL A N 1
ATOM 2206 C CA . VAL A 1 282 ? -10.954 30.802 7.812 1.00 86.62 282 VAL A CA 1
ATOM 2207 C C . VAL A 1 282 ? -12.088 31.793 7.536 1.00 86.62 282 VAL A C 1
ATOM 2209 O O . VAL A 1 282 ? -12.649 32.356 8.472 1.00 86.62 282 VAL A O 1
ATOM 2212 N N . LYS A 1 283 ? -12.495 31.969 6.271 1.00 86.81 283 LYS A N 1
ATOM 2213 C CA . LYS A 1 283 ? -13.595 32.878 5.901 1.00 86.81 283 LYS A CA 1
ATOM 2214 C C . LYS A 1 283 ? -14.944 32.445 6.485 1.00 86.81 283 LYS A C 1
ATOM 2216 O O . LYS A 1 283 ? -15.690 33.294 6.971 1.00 86.81 283 LYS A O 1
ATOM 2221 N N . ALA A 1 284 ? -15.254 31.148 6.460 1.00 83.62 284 ALA A N 1
ATOM 2222 C CA . ALA A 1 284 ? -16.487 30.611 7.038 1.00 83.62 284 ALA A CA 1
ATOM 2223 C C . ALA A 1 284 ? -16.554 30.854 8.556 1.00 83.62 284 ALA A C 1
ATOM 2225 O O . ALA A 1 284 ? -17.558 31.369 9.054 1.00 83.62 284 ALA A O 1
ATOM 2226 N N . TYR A 1 285 ? -15.452 30.595 9.267 1.00 84.88 285 TYR A N 1
ATOM 2227 C CA . TYR A 1 285 ? -15.333 30.855 10.699 1.00 84.88 285 TYR A CA 1
ATOM 2228 C C . TYR A 1 285 ? -15.508 32.339 11.035 1.00 84.88 285 TYR A C 1
ATOM 2230 O O . TYR A 1 285 ? -16.246 32.679 11.961 1.00 84.88 285 TYR A O 1
ATOM 2238 N N . MET A 1 286 ? -14.907 33.237 10.241 1.00 81.81 286 MET A N 1
ATOM 2239 C CA . MET A 1 286 ? -15.103 34.682 10.405 1.00 81.81 286 MET A CA 1
ATOM 2240 C C . MET A 1 286 ? -16.574 35.073 10.274 1.00 81.81 286 MET A C 1
ATOM 2242 O O . MET A 1 286 ? -17.094 35.800 11.123 1.00 81.81 286 MET A O 1
ATOM 2246 N N . LYS A 1 287 ? -17.252 34.560 9.240 1.00 78.81 287 LYS A N 1
ATOM 2247 C CA . LYS A 1 287 ? -18.652 34.879 8.936 1.00 78.81 287 LYS A CA 1
ATOM 2248 C C . LYS A 1 287 ? -19.612 34.416 10.037 1.00 78.81 287 LYS A C 1
ATOM 2250 O O . LYS A 1 287 ? -20.575 35.119 10.325 1.00 78.81 287 LYS A O 1
ATOM 2255 N N . GLN A 1 288 ? -19.364 33.255 10.642 1.00 72.75 288 GLN A N 1
ATOM 2256 C CA . GLN A 1 288 ? -20.305 32.615 11.571 1.00 72.75 288 GLN A CA 1
ATOM 2257 C C . GLN A 1 288 ? -19.997 32.867 13.056 1.00 72.75 288 GLN A C 1
ATOM 2259 O O . GLN A 1 288 ? -20.928 32.987 13.852 1.00 72.75 288 GLN A O 1
ATOM 2264 N N . HIS A 1 289 ? -18.720 32.974 13.440 1.00 67.12 289 HIS A N 1
ATOM 2265 C CA . HIS A 1 289 ? -18.303 32.911 14.849 1.00 67.12 289 HIS A CA 1
ATOM 2266 C C . HIS A 1 289 ? -17.608 34.171 15.372 1.00 67.12 289 HIS A C 1
ATOM 2268 O O . HIS A 1 289 ? -17.550 34.361 16.583 1.00 67.12 289 HIS A O 1
ATOM 2274 N N . LEU A 1 290 ? -17.132 35.063 14.497 1.00 61.47 290 LEU A N 1
ATOM 2275 C CA . LEU A 1 290 ? -16.489 36.322 14.910 1.00 61.47 290 LEU A CA 1
ATOM 2276 C C . LEU A 1 290 ? -17.336 37.573 14.633 1.00 61.47 290 LEU A C 1
ATOM 2278 O O . LEU A 1 290 ? -17.146 38.583 15.303 1.00 61.47 290 LEU A O 1
ATOM 2282 N N . VAL A 1 291 ? -18.334 37.502 13.744 1.00 53.44 291 VAL A N 1
ATOM 2283 C CA . VAL A 1 291 ? -19.366 38.555 13.622 1.00 53.44 291 VAL A CA 1
ATOM 2284 C C . VAL A 1 291 ? -20.308 38.565 14.839 1.00 53.44 291 VAL A C 1
ATOM 2286 O O . VAL A 1 291 ? -20.741 39.635 15.259 1.00 53.44 291 VAL A O 1
ATOM 2289 N N . LYS A 1 292 ? -20.573 37.406 15.465 1.00 50.44 292 LYS A N 1
ATOM 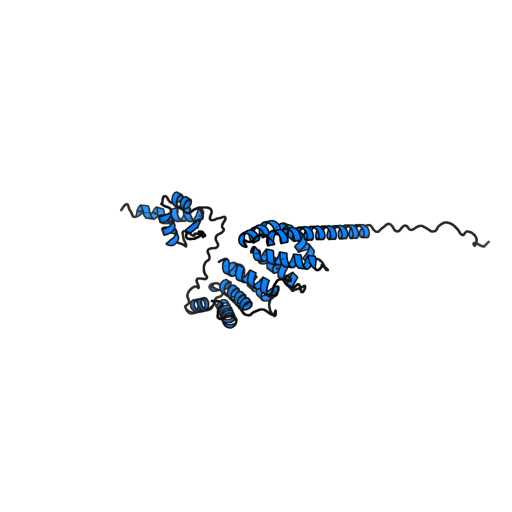2290 C CA . LYS A 1 292 ? -21.385 37.316 16.697 1.00 50.44 292 LYS A CA 1
ATOM 2291 C C . LYS A 1 292 ? -20.671 37.878 17.932 1.00 50.44 292 LYS A C 1
ATOM 2293 O O . LYS A 1 292 ? -21.284 38.616 18.687 1.00 50.44 292 LYS A O 1
ATOM 2298 N N . ALA A 1 293 ? -19.357 37.673 18.056 1.00 46.12 293 ALA A N 1
ATOM 2299 C CA . ALA A 1 293 ? -18.564 38.213 19.168 1.00 46.12 293 ALA A CA 1
ATOM 2300 C C . ALA A 1 293 ? -18.495 39.758 19.213 1.00 46.12 293 ALA A C 1
ATOM 2302 O O . ALA A 1 293 ? -18.078 40.317 20.221 1.00 46.12 293 ALA A O 1
ATOM 2303 N N . ARG A 1 294 ? -18.899 40.460 18.141 1.00 45.28 294 ARG A N 1
ATOM 2304 C CA . ARG A 1 294 ? -19.058 41.927 18.132 1.00 45.28 294 ARG A CA 1
ATOM 2305 C C . ARG A 1 294 ? -20.450 42.412 18.544 1.00 45.28 294 ARG A C 1
ATOM 2307 O O . ARG A 1 294 ? -20.579 43.595 18.836 1.00 45.28 294 ARG A O 1
ATOM 2314 N N . LYS A 1 295 ? -21.476 41.552 18.552 1.00 41.66 295 LYS A N 1
ATOM 2315 C CA . LYS A 1 295 ? -22.826 41.933 19.004 1.00 41.66 295 LYS A CA 1
ATOM 2316 C C . LYS A 1 295 ? -23.014 41.781 20.513 1.00 41.66 295 LYS A C 1
ATOM 2318 O O . LYS A 1 295 ? -23.791 42.536 21.073 1.00 41.66 295 LYS A O 1
ATOM 2323 N N . ASP A 1 296 ? -22.233 40.924 21.165 1.00 44.31 296 ASP A N 1
ATOM 2324 C CA . ASP A 1 296 ? -22.376 40.653 22.605 1.00 44.31 296 ASP A CA 1
ATOM 2325 C C . ASP A 1 296 ? -21.498 41.559 23.499 1.00 44.31 296 ASP A C 1
ATOM 2327 O O . ASP A 1 296 ? -21.414 41.349 24.703 1.00 44.31 296 ASP A O 1
ATOM 2331 N N . VAL A 1 297 ? -20.819 42.560 22.923 1.00 42.38 297 VAL A N 1
ATOM 2332 C CA . VAL A 1 297 ? -19.965 43.527 23.654 1.00 42.38 297 VAL A CA 1
ATOM 2333 C C . VAL A 1 297 ? -20.554 44.947 23.629 1.00 42.38 297 VAL A C 1
ATOM 2335 O O . VAL A 1 297 ? -19.962 45.866 24.178 1.00 42.38 297 VAL A O 1
ATOM 2338 N N . ASN A 1 298 ? -21.726 45.147 23.014 1.00 39.00 298 ASN A N 1
ATOM 2339 C CA . ASN A 1 298 ? -22.360 46.467 22.914 1.00 39.00 298 ASN A CA 1
ATOM 2340 C C . ASN A 1 298 ? -23.839 46.476 23.351 1.00 39.00 298 ASN A C 1
ATOM 2342 O O . ASN A 1 298 ? -24.637 47.241 22.810 1.00 39.00 298 ASN A O 1
ATOM 2346 N N . THR A 1 299 ? -24.179 45.639 24.332 1.00 38.06 299 THR A N 1
ATOM 2347 C CA . THR A 1 299 ? -25.409 45.745 25.137 1.00 38.06 299 THR A CA 1
ATOM 2348 C C . THR A 1 299 ? -25.036 45.823 26.599 1.00 38.06 299 THR A C 1
ATOM 2350 O O . THR A 1 299 ? -24.118 45.062 26.983 1.00 38.06 299 THR A O 1
#

Organism: NCBI:txid525917

Foldseek 3Di:
DDDDDPDPDDDPPPPPPDPDPVVVVVVVVVVVVVVVVVVVLVVLVVLVVVLVPDPDLVVSLVSLVVCLVVCPVVLVVVLVDPDDDPSSLQSLLVSLLSCLSNPVLVSSLVSLLSCVVVVRFHHPPDPDTSLLSSLCSNLVVLLLQLQLLVCLVVLVSSCVSCPPPDYQLQSQLSSLQSNLLNCCPPPVPSSLVSLVSSCVSPVPNPSVLSNVCVVVVHSPCSPNPPRDPVVQQPDWLCRLCVVLVHHSVVSVVVCVVCCPLWPWDWDDDPPDTTITGGPVSSVSCSVPPVVVVVVVVPD

Radius of gyration: 30.55 Å; chains: 1; bounding box: 47×85×111 Å

pLDDT: mean 83.85, std 18.32, range [32.41, 98.75]

InterPro domains:
  IPR010270 Bacteriophage P2, GpM [PF05944] (42-170)

Sequence (299 aa):
MLSPAAQHRHSSGNREALPTTAATNDTATAAREERHDTLVMTQFKADYHRLTHIKSRVNRNNVKRGILAQYQTWLTDFMSKQRYDSKETNAFVWLTLWHIDVGAWRRGLALARFALHEGMGAPKDFARSLAETVTEEIAGGILKTGELANHADLLDELAQLVDGRDMTDQITAKLHKARALARLTSDPATAREYLLTAAQLDPTSGVKRYLKALDAGAKPQGKTAVVVDIQEYSLSARAAAKLANMTAPAFIRHAKKHPDLLPRVEIPIGTRHLYRFTPKHVKAYMKQHLVKARKDVNT